Protein AF-A0A948ZKP5-F1 (afdb_monomer_lite)

Radius of gyration: 32.36 Å; chains: 1; bounding box: 86×74×80 Å

Secondary structure (DSSP, 8-state):
-------PPPP-PPPPPHHHHHHHHHHHHHHHHHHHHHHHHHHHHHHHHHHHHHHHHHHHHHHHHHHHHTTSB--S--TTT-PPP-SSSSEEEEEEE-TTSS-EEEEEE-SSS--SS--TTTSEEEEEEEEE-SSTT--SEEEEEEEEETTEEEEEEEEEEEEEEEEEE-TTSSEEEEEEEEE-SSTT---EEEEEEEEEPP-

pLDDT: mean 87.12, std 11.83, range [47.94, 98.06]

Sequence (203 aa):
MDRRLTIAASPRRPGFTLVEVMLVSGLMAFLAILLSSAWSGIGRSAVDVTARSQLLQELDLAVASLSRDLGGSLPIPSSLSGDYGGIDVGALVGCRPNDLSDQLELCYDAGPDPNGRPDWQSDTIVRYYLDPDPDENVSTKILVRSHDTAGTTTTFTVARCVASLSVSVTPDEEWIVVELTFTHPHPRAEHTRKCTLKSRIPQ

Structure (mmCIF, N/CA/C/O backbone):
data_AF-A0A948ZKP5-F1
#
_entry.id   AF-A0A948ZKP5-F1
#
loop_
_atom_site.group_PDB
_atom_site.id
_atom_site.type_symbol
_atom_site.label_atom_id
_atom_site.label_alt_id
_atom_site.label_comp_id
_atom_site.label_asym_id
_atom_site.label_entity_id
_atom_site.label_seq_id
_atom_site.pdbx_PDB_ins_code
_atom_site.Cartn_x
_atom_site.Cartn_y
_atom_site.Cartn_z
_atom_site.occupancy
_atom_site.B_iso_or_equiv
_atom_site.auth_seq_id
_atom_site.auth_comp_id
_atom_site.auth_asym_id
_atom_site.auth_atom_id
_atom_site.pdbx_PDB_model_num
ATOM 1 N N . MET A 1 1 ? -65.145 54.157 53.166 1.00 47.94 1 MET A N 1
ATOM 2 C CA . MET A 1 1 ? -65.063 53.435 51.877 1.00 47.94 1 MET A CA 1
ATOM 3 C C . MET A 1 1 ? -63.913 52.444 51.985 1.00 47.94 1 MET A C 1
ATOM 5 O O . MET A 1 1 ? -62.774 52.812 51.739 1.00 47.94 1 MET A O 1
ATOM 9 N N . ASP A 1 2 ? -64.211 51.228 52.448 1.00 51.59 2 ASP A N 1
ATOM 10 C CA . ASP A 1 2 ? -63.225 50.174 52.713 1.00 51.59 2 ASP A CA 1
ATOM 11 C C . ASP A 1 2 ? -62.920 49.370 51.447 1.00 51.59 2 ASP A C 1
ATOM 13 O O . ASP A 1 2 ? -63.794 48.710 50.882 1.00 51.59 2 ASP A O 1
ATOM 17 N N . ARG A 1 3 ? -61.659 49.405 51.009 1.00 57.16 3 ARG A N 1
ATOM 18 C CA . ARG A 1 3 ? -61.141 48.609 49.891 1.00 57.16 3 ARG A CA 1
ATOM 19 C C . ARG A 1 3 ? -60.495 47.346 50.467 1.00 57.16 3 ARG A C 1
ATOM 21 O O . ARG A 1 3 ? -59.340 47.364 50.881 1.00 57.16 3 ARG A O 1
ATOM 28 N N . ARG A 1 4 ? -61.248 46.244 50.519 1.00 55.09 4 ARG A N 1
ATOM 29 C CA . ARG A 1 4 ? -60.698 44.924 50.865 1.00 55.09 4 ARG A CA 1
ATOM 30 C C . ARG A 1 4 ? -59.836 44.416 49.706 1.00 55.09 4 ARG A C 1
ATOM 32 O O . ARG A 1 4 ? -60.356 44.102 48.641 1.00 55.09 4 ARG A O 1
ATOM 39 N N . LEU A 1 5 ? -58.524 44.346 49.924 1.00 63.00 5 LEU A N 1
ATOM 40 C CA . LEU A 1 5 ? -57.577 43.646 49.057 1.00 63.00 5 LEU A CA 1
ATOM 41 C C . LEU A 1 5 ? -57.748 42.136 49.257 1.00 63.00 5 LEU A C 1
ATOM 43 O O . LEU A 1 5 ? -57.297 41.570 50.251 1.00 63.00 5 LEU A O 1
ATOM 47 N N . THR A 1 6 ? -58.423 41.481 48.318 1.00 62.62 6 THR A N 1
ATOM 48 C CA . THR A 1 6 ? -58.485 40.021 48.221 1.00 62.62 6 THR A CA 1
ATOM 49 C C . THR A 1 6 ? -57.156 39.514 47.664 1.00 62.62 6 THR A C 1
ATOM 51 O O . THR A 1 6 ? -56.906 39.565 46.462 1.00 62.62 6 THR A O 1
ATOM 54 N N . ILE A 1 7 ? -56.275 39.047 48.549 1.00 65.12 7 ILE A N 1
ATOM 55 C CA . ILE A 1 7 ? -55.050 38.338 48.169 1.00 65.12 7 ILE A CA 1
ATOM 56 C C . ILE A 1 7 ? -55.474 36.968 47.626 1.00 65.12 7 ILE A C 1
ATOM 58 O O . ILE A 1 7 ? -55.969 36.125 48.373 1.00 65.12 7 ILE A O 1
ATOM 62 N N . ALA A 1 8 ? -55.322 36.756 46.318 1.00 64.69 8 ALA A N 1
ATOM 63 C CA . ALA A 1 8 ? -55.558 35.461 45.694 1.00 64.69 8 ALA A CA 1
ATOM 64 C C . ALA A 1 8 ? -54.525 34.449 46.216 1.00 64.69 8 ALA A C 1
ATOM 66 O O . ALA A 1 8 ? -53.318 34.632 46.049 1.00 64.69 8 ALA A O 1
ATOM 67 N N . ALA A 1 9 ? -54.996 33.390 46.875 1.00 65.56 9 ALA A N 1
ATOM 68 C CA . ALA A 1 9 ? -54.147 32.301 47.329 1.00 65.56 9 ALA A CA 1
ATOM 69 C C . ALA A 1 9 ? -53.552 31.577 46.111 1.00 65.56 9 ALA A C 1
ATOM 71 O O . ALA A 1 9 ? -54.281 31.014 45.295 1.00 65.56 9 ALA A O 1
ATOM 72 N N . SER A 1 10 ? -52.226 31.606 45.981 1.00 68.75 10 SER A N 1
ATOM 73 C CA . SER A 1 10 ? -51.522 30.876 44.927 1.00 68.75 10 SER A CA 1
ATOM 74 C C . SER A 1 10 ? -51.703 29.365 45.155 1.00 68.75 10 SER A C 1
ATOM 76 O O . SER A 1 10 ? -51.488 28.905 46.283 1.00 68.75 10 SER A O 1
ATOM 78 N N . PRO A 1 11 ? -52.125 28.578 44.148 1.00 69.06 11 PRO A N 1
ATOM 79 C CA . PRO A 1 11 ? -52.346 27.147 44.316 1.00 69.06 11 PRO A CA 1
ATOM 80 C C . PRO A 1 11 ? -51.044 26.468 44.754 1.00 69.06 11 PRO A C 1
ATOM 82 O O . PRO A 1 11 ? -50.010 26.581 44.091 1.00 69.06 11 PRO A O 1
ATOM 85 N N . ARG A 1 12 ? -51.090 25.767 45.894 1.00 65.00 12 ARG A N 1
ATOM 86 C CA . ARG A 1 12 ? -49.975 24.943 46.374 1.00 65.00 12 ARG A CA 1
ATOM 87 C C . ARG A 1 12 ? -49.691 23.881 45.317 1.00 65.00 12 ARG A C 1
ATOM 89 O O . ARG A 1 12 ? -50.516 22.999 45.092 1.00 65.00 12 ARG A O 1
ATOM 96 N N . ARG A 1 13 ? -48.539 23.988 44.654 1.00 71.50 13 ARG A N 1
ATOM 97 C CA . ARG A 1 13 ? -48.079 22.963 43.715 1.00 71.50 13 ARG A CA 1
ATOM 98 C C . ARG A 1 13 ? -47.925 21.645 44.487 1.00 71.50 13 ARG A C 1
ATOM 100 O O . ARG A 1 13 ? -47.338 21.678 45.571 1.00 71.50 13 ARG A O 1
ATOM 107 N N . PRO A 1 14 ? -48.451 20.519 43.980 1.00 71.25 14 PRO A N 1
ATOM 108 C CA . PRO A 1 14 ? -48.237 19.225 44.611 1.00 71.25 14 PRO A CA 1
ATOM 109 C C . PRO A 1 14 ? -46.729 18.953 44.637 1.00 71.25 14 PRO A C 1
ATOM 111 O O . PRO A 1 14 ? -46.067 18.970 43.601 1.00 71.25 14 PRO A O 1
ATOM 114 N N . GLY A 1 15 ? -46.175 18.807 45.839 1.00 75.75 15 GLY A N 1
ATOM 115 C CA . GLY A 1 15 ? -44.782 18.421 46.021 1.00 75.75 15 GLY A CA 1
ATOM 116 C C . GLY A 1 15 ? -44.611 16.946 45.682 1.00 75.75 15 GLY A C 1
ATOM 117 O O . GLY A 1 15 ? -45.474 16.137 46.017 1.00 75.75 15 GLY A O 1
ATOM 118 N N . PHE A 1 16 ? -43.501 16.606 45.030 1.00 75.69 16 PHE A N 1
ATOM 119 C CA . PHE A 1 16 ? -43.119 15.218 44.794 1.00 75.69 16 PHE A CA 1
ATOM 120 C C . PHE A 1 16 ? -43.029 14.464 46.121 1.00 75.69 16 PHE A C 1
ATOM 122 O O . PHE A 1 16 ? -42.460 14.962 47.099 1.00 75.69 16 PHE A O 1
ATOM 129 N N . THR A 1 17 ? -43.591 13.259 46.159 1.00 88.12 17 THR A N 1
ATOM 130 C CA . THR A 1 17 ? -43.477 12.410 47.349 1.00 88.12 17 THR A CA 1
ATOM 131 C C . THR A 1 17 ? -42.052 11.857 47.443 1.00 88.12 17 THR A C 1
ATOM 133 O O . THR A 1 17 ? -41.406 11.595 46.431 1.00 88.12 17 THR A O 1
ATOM 136 N N . LEU A 1 18 ? -41.531 11.666 48.659 1.00 87.62 18 LEU A N 1
ATOM 137 C CA . LEU A 1 18 ? -40.168 11.151 48.876 1.00 87.62 18 LEU A CA 1
ATOM 138 C C . LEU A 1 18 ? -39.951 9.792 48.180 1.00 87.62 18 LEU A C 1
ATOM 140 O O . LEU A 1 18 ? -38.885 9.530 47.628 1.00 87.62 18 LEU A O 1
ATOM 144 N N . VAL A 1 19 ? -41.003 8.970 48.132 1.00 91.69 19 VAL A N 1
ATOM 145 C CA . VAL A 1 19 ? -41.032 7.681 47.424 1.00 91.69 19 VAL A CA 1
ATOM 146 C C . VAL A 1 19 ? -40.823 7.854 45.919 1.00 91.69 19 VAL A C 1
ATOM 148 O O . VAL A 1 19 ? -40.086 7.087 45.309 1.00 91.69 19 VAL A O 1
ATOM 151 N N . GLU A 1 20 ? -41.427 8.876 45.318 1.00 91.62 20 GLU A N 1
ATOM 152 C CA . GLU A 1 20 ? -41.297 9.158 43.889 1.00 91.62 20 GLU A CA 1
ATOM 153 C C . GLU A 1 20 ? -39.866 9.575 43.531 1.00 91.62 20 GLU A C 1
ATOM 155 O O . GLU A 1 20 ? -39.293 9.064 42.572 1.00 91.62 20 GLU A O 1
ATOM 160 N N . VAL A 1 21 ? -39.233 10.407 44.363 1.00 94.12 21 VAL A N 1
ATOM 161 C CA . VAL A 1 21 ? -37.818 10.784 44.194 1.00 94.12 21 VAL A CA 1
ATOM 162 C C . VAL A 1 21 ? -36.895 9.565 44.337 1.00 94.12 21 VAL A C 1
ATOM 164 O O . VAL A 1 21 ? -35.944 9.404 43.566 1.00 94.12 21 VAL A O 1
ATOM 167 N N . MET A 1 22 ? -37.184 8.669 45.283 1.00 94.12 22 MET A N 1
ATOM 168 C CA . MET A 1 22 ? -36.428 7.426 45.467 1.00 94.12 22 MET A CA 1
ATOM 169 C C . MET A 1 22 ? -36.582 6.467 44.274 1.00 94.12 22 MET A C 1
ATOM 171 O O . MET A 1 22 ? -35.598 5.886 43.818 1.00 94.12 22 MET A O 1
ATOM 175 N N . LEU A 1 23 ? -37.788 6.341 43.715 1.00 95.88 23 LEU A N 1
ATOM 176 C CA . LEU A 1 23 ? -38.024 5.533 42.516 1.00 95.88 23 LEU A CA 1
ATOM 177 C C . LEU A 1 23 ? -37.324 6.112 41.287 1.00 95.88 23 LEU A C 1
ATOM 179 O O . LEU A 1 23 ? -36.660 5.373 40.564 1.00 95.88 23 LEU A O 1
ATOM 183 N N . VAL A 1 24 ? -37.428 7.425 41.065 1.00 95.81 24 VAL A N 1
ATOM 184 C CA . VAL A 1 24 ? -36.784 8.090 39.923 1.00 95.81 24 VAL A CA 1
ATOM 185 C C . VAL A 1 24 ? -35.265 7.955 40.004 1.00 95.81 24 VAL A C 1
ATOM 187 O O . VAL A 1 24 ? -34.632 7.610 39.009 1.00 95.81 24 VAL A O 1
ATOM 190 N N . SER A 1 25 ? -34.671 8.170 41.181 1.00 94.19 25 SER A N 1
ATOM 191 C CA . SER A 1 25 ? -33.223 8.007 41.366 1.00 94.19 25 SER A CA 1
ATOM 192 C C . SER A 1 25 ? -32.763 6.562 41.149 1.00 94.19 25 SER A C 1
ATOM 194 O O . SER A 1 25 ? -31.776 6.345 40.446 1.00 94.19 25 SER A O 1
ATOM 196 N N . GLY A 1 26 ? -33.500 5.573 41.667 1.00 96.81 26 GLY A N 1
ATOM 197 C CA . GLY A 1 26 ? -33.207 4.157 41.429 1.00 96.81 26 GLY A CA 1
ATOM 198 C C . GLY A 1 26 ? -33.304 3.774 39.950 1.00 96.81 26 GLY A C 1
ATOM 199 O O . GLY A 1 26 ? -32.414 3.109 39.418 1.00 96.81 26 GLY A O 1
ATOM 200 N N . LEU A 1 27 ? -34.344 4.248 39.260 1.00 96.94 27 LEU A N 1
ATOM 201 C CA . LEU A 1 27 ? -34.556 3.977 37.839 1.00 96.94 27 LEU A CA 1
ATOM 202 C C . LEU A 1 27 ? -33.492 4.655 36.961 1.00 96.94 27 LEU A C 1
ATOM 204 O O . LEU A 1 27 ? -32.995 4.037 36.022 1.00 96.94 27 LEU A O 1
ATOM 208 N N . MET A 1 28 ? -33.075 5.876 37.306 1.00 97.62 28 MET A N 1
ATOM 209 C CA . MET A 1 28 ? -31.966 6.569 36.639 1.00 97.62 28 MET A CA 1
ATOM 210 C C . MET A 1 28 ? -30.625 5.859 36.844 1.00 97.62 28 MET A C 1
ATOM 212 O O . MET A 1 28 ? -29.864 5.713 35.888 1.00 97.62 28 MET A O 1
ATOM 216 N N . ALA A 1 29 ? -30.338 5.378 38.057 1.00 97.31 29 ALA A N 1
ATOM 217 C CA . ALA A 1 29 ? -29.122 4.611 38.325 1.00 97.31 29 ALA A CA 1
ATOM 218 C C . ALA A 1 29 ? -29.093 3.307 37.511 1.00 97.31 29 ALA A C 1
ATOM 220 O O . ALA A 1 29 ? -28.080 2.980 36.893 1.00 97.31 29 ALA A O 1
ATOM 221 N N . PHE A 1 30 ? -30.220 2.594 37.447 1.00 96.94 30 PHE A N 1
ATOM 222 C CA . PHE A 1 30 ? -30.342 1.385 36.636 1.00 96.94 30 PHE A CA 1
ATOM 223 C C . PHE A 1 30 ? -30.166 1.672 35.136 1.00 96.94 30 PHE A C 1
ATOM 225 O O . PHE A 1 30 ? -29.410 0.973 34.460 1.00 96.94 30 PHE A O 1
ATOM 232 N N . LEU A 1 31 ? -30.785 2.740 34.624 1.00 96.88 31 LEU A N 1
ATOM 233 C CA . LEU A 1 31 ? -30.625 3.179 33.235 1.00 96.88 31 LEU A CA 1
ATOM 234 C C . LEU A 1 31 ? -29.164 3.524 32.906 1.00 96.88 31 LEU A C 1
ATOM 236 O O . LEU A 1 31 ? -28.663 3.126 31.856 1.00 96.88 31 LEU A O 1
ATOM 240 N N . ALA A 1 32 ? -28.459 4.207 33.811 1.00 96.25 32 ALA A N 1
ATOM 241 C CA . ALA A 1 32 ? -27.043 4.525 33.637 1.00 96.25 32 ALA A CA 1
ATOM 242 C C . ALA A 1 32 ? -26.171 3.259 33.545 1.00 96.25 32 ALA A C 1
ATOM 244 O O . ALA A 1 32 ? -25.273 3.190 32.703 1.00 96.25 32 ALA A O 1
ATOM 245 N N . ILE A 1 33 ? -26.462 2.233 34.355 1.00 95.94 33 ILE A N 1
ATOM 246 C CA . ILE A 1 33 ? -25.764 0.938 34.296 1.00 95.94 33 ILE A CA 1
ATOM 247 C C . ILE A 1 33 ? -26.024 0.239 32.956 1.00 95.94 33 ILE A C 1
ATOM 249 O O . ILE A 1 33 ? -25.079 -0.252 32.336 1.00 95.94 33 ILE A O 1
ATOM 253 N N . LEU A 1 34 ? -27.275 0.224 32.482 1.00 94.75 34 LEU A N 1
ATOM 254 C CA . LEU A 1 34 ? -27.630 -0.377 31.192 1.00 94.75 34 LEU A CA 1
ATOM 255 C C . LEU A 1 34 ? -26.982 0.347 30.008 1.00 94.75 34 LEU A C 1
ATOM 257 O O . LEU A 1 34 ? -26.500 -0.297 29.081 1.00 94.75 34 LEU A O 1
ATOM 261 N N . LEU A 1 35 ? -26.934 1.679 30.038 1.00 94.44 35 LEU A N 1
ATOM 262 C CA . LEU A 1 35 ? -26.258 2.464 29.006 1.00 94.44 35 LEU A CA 1
ATOM 263 C C . LEU A 1 35 ? -24.751 2.200 29.002 1.00 94.44 35 LEU A C 1
ATOM 265 O O . LEU A 1 35 ? -24.172 2.013 27.936 1.00 94.44 35 LEU A O 1
ATOM 269 N N . SER A 1 36 ? -24.124 2.129 30.178 1.00 93.38 36 SER A N 1
ATOM 270 C CA . SER A 1 36 ? -22.696 1.820 30.303 1.00 93.38 36 SER A CA 1
ATOM 271 C C . SER A 1 36 ? -22.364 0.418 29.772 1.00 93.38 36 SER A C 1
ATOM 273 O O . SER A 1 36 ? -21.412 0.244 29.005 1.00 93.38 36 SER A O 1
ATOM 275 N N . SER A 1 37 ? -23.188 -0.585 30.099 1.00 90.06 37 SER A N 1
ATOM 276 C CA . SER A 1 37 ? -22.988 -1.951 29.606 1.00 90.06 37 SER A CA 1
ATOM 277 C C . SER A 1 37 ? -23.229 -2.058 28.097 1.00 90.06 37 SER A C 1
ATOM 279 O O . SER A 1 37 ? -22.393 -2.628 27.392 1.00 90.06 37 SER A O 1
ATOM 281 N N . ALA A 1 38 ? -24.289 -1.435 27.575 1.00 90.81 38 ALA A N 1
ATOM 282 C CA . ALA A 1 38 ? -24.565 -1.381 26.141 1.00 90.81 38 ALA A CA 1
ATOM 283 C C . ALA A 1 38 ? -23.437 -0.677 25.370 1.00 90.81 38 ALA A C 1
ATOM 285 O O . ALA A 1 38 ? -22.978 -1.183 24.342 1.00 90.81 38 ALA A O 1
ATOM 286 N N . TRP A 1 39 ? -22.926 0.440 25.898 1.00 91.38 39 TRP A N 1
ATOM 287 C CA . TRP A 1 39 ? -21.814 1.177 25.298 1.00 91.38 39 TRP A CA 1
ATOM 288 C C . TRP A 1 39 ? -20.537 0.341 25.236 1.00 91.38 39 TRP A C 1
ATOM 290 O O . TRP A 1 39 ? -19.833 0.361 24.229 1.00 91.38 39 TRP A O 1
ATOM 300 N N . SER A 1 40 ? -20.257 -0.450 26.274 1.00 86.12 40 SER A N 1
ATOM 301 C CA . SER A 1 40 ? -19.085 -1.330 26.285 1.00 86.12 40 SER A CA 1
ATOM 302 C C . SER A 1 40 ? -19.125 -2.397 25.181 1.00 86.12 40 SER A C 1
ATOM 304 O O . SER A 1 40 ? -18.082 -2.729 24.614 1.00 86.12 40 SER A O 1
ATOM 306 N N . GLY A 1 41 ? -20.319 -2.896 24.838 1.00 83.19 41 GLY A N 1
ATOM 307 C CA . GLY A 1 41 ? -20.514 -3.851 23.747 1.00 83.19 41 GLY A CA 1
ATOM 308 C C . GLY A 1 41 ? -20.394 -3.189 22.375 1.00 83.19 41 GLY A C 1
ATOM 309 O O . GLY A 1 41 ? -19.592 -3.616 21.542 1.00 83.19 41 GLY A O 1
ATOM 310 N N . ILE A 1 42 ? -21.147 -2.108 22.159 1.00 88.56 42 ILE A N 1
ATOM 311 C CA . ILE A 1 42 ? -21.193 -1.403 20.870 1.00 88.56 42 ILE A CA 1
ATOM 312 C C . ILE A 1 42 ? -19.840 -0.759 20.554 1.00 88.56 42 ILE A C 1
ATOM 314 O O . ILE A 1 42 ? -19.327 -0.922 19.447 1.00 88.56 42 ILE A O 1
ATOM 318 N N . GLY A 1 43 ? -19.217 -0.095 21.530 1.00 84.62 43 GLY A N 1
ATOM 319 C CA . GLY A 1 43 ? -17.956 0.620 21.344 1.00 84.62 43 GLY A CA 1
ATOM 320 C C . GLY A 1 43 ? -16.823 -0.290 20.874 1.00 84.62 43 GL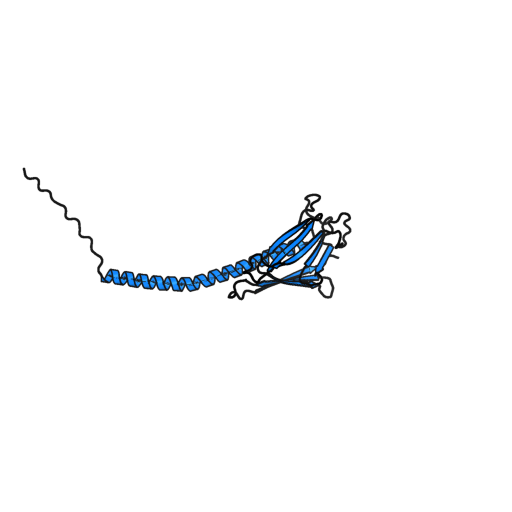Y A C 1
ATOM 321 O O . GLY A 1 43 ? -16.076 0.077 19.972 1.00 84.62 43 GLY A O 1
ATOM 322 N N . ARG A 1 44 ? -16.737 -1.518 21.403 1.00 84.19 44 ARG A N 1
ATOM 323 C CA . ARG A 1 44 ? -15.739 -2.501 20.946 1.00 84.19 44 ARG A CA 1
ATOM 324 C C . ARG A 1 44 ? -15.951 -2.896 19.488 1.00 84.19 44 ARG A C 1
ATOM 326 O O . ARG A 1 44 ? -14.987 -2.930 18.731 1.00 84.19 44 ARG A O 1
ATOM 333 N N . SER A 1 45 ? -17.198 -3.157 19.095 1.00 85.94 45 SER A N 1
ATOM 334 C CA . SER A 1 45 ? -17.517 -3.523 17.711 1.00 85.94 45 SER A CA 1
ATOM 335 C C . SER A 1 45 ? -17.237 -2.384 16.727 1.00 85.94 45 SER A C 1
ATOM 337 O O . SER A 1 45 ? -16.680 -2.622 15.661 1.00 85.94 45 SER A O 1
ATOM 339 N N . ALA A 1 46 ? -17.542 -1.139 17.105 1.00 87.25 46 ALA A N 1
ATOM 340 C CA . ALA A 1 46 ? -17.297 0.027 16.263 1.00 87.25 46 ALA A CA 1
ATOM 341 C C . ALA A 1 46 ? -15.794 0.263 16.036 1.00 87.25 46 ALA A C 1
ATOM 343 O O . ALA A 1 46 ? -15.370 0.525 14.909 1.00 87.25 46 ALA A O 1
ATOM 344 N N . VAL A 1 47 ? -14.981 0.118 17.088 1.00 87.12 47 VAL A N 1
ATOM 345 C CA . VAL A 1 47 ? -13.518 0.237 16.989 1.00 87.12 47 VAL A CA 1
ATOM 346 C C . VAL A 1 47 ? -12.931 -0.880 16.118 1.00 87.12 47 VAL A C 1
ATOM 348 O O . VAL A 1 47 ? -12.106 -0.593 15.257 1.00 87.12 47 VAL A O 1
ATOM 351 N N . ASP A 1 48 ? -13.392 -2.125 16.275 1.00 87.12 48 ASP A N 1
ATOM 352 C CA . ASP A 1 48 ? -12.942 -3.260 15.451 1.00 87.12 48 ASP A CA 1
ATOM 353 C C . ASP A 1 48 ? -13.284 -3.071 13.963 1.00 87.12 48 ASP A C 1
ATOM 355 O O . ASP A 1 48 ? -12.441 -3.274 13.089 1.00 87.12 48 ASP A O 1
ATOM 359 N N . VAL A 1 49 ? -14.503 -2.617 13.654 1.00 89.75 49 VAL A N 1
ATOM 360 C CA . VAL A 1 49 ? -14.908 -2.326 12.270 1.00 89.75 49 VAL A CA 1
ATOM 361 C C . VAL A 1 49 ? -14.053 -1.211 11.671 1.00 89.75 49 VAL A C 1
ATOM 363 O O . VAL A 1 49 ? -13.610 -1.343 10.532 1.00 89.75 49 VAL A O 1
ATOM 366 N N . THR A 1 50 ? -13.768 -0.159 12.442 1.00 90.38 50 THR A N 1
ATOM 367 C CA . THR A 1 50 ? -12.934 0.964 11.985 1.00 90.38 50 THR A CA 1
ATOM 368 C C . THR A 1 50 ? -11.502 0.512 11.686 1.00 90.38 50 THR A C 1
ATOM 370 O O . THR A 1 50 ? -10.961 0.837 10.629 1.00 90.38 50 THR A O 1
ATOM 373 N N . ALA A 1 51 ? -10.912 -0.300 12.568 1.00 88.56 51 ALA A N 1
ATOM 374 C CA . ALA A 1 51 ? -9.579 -0.871 12.377 1.00 88.56 51 ALA A CA 1
ATOM 375 C C . ALA A 1 51 ? -9.500 -1.719 11.095 1.00 88.56 51 ALA A C 1
ATOM 377 O O . ALA A 1 51 ? -8.573 -1.586 10.293 1.00 88.56 51 ALA A O 1
ATOM 378 N N . ARG A 1 52 ? -10.514 -2.559 10.849 1.00 90.12 52 ARG A N 1
ATOM 379 C CA . ARG A 1 52 ? -10.589 -3.377 9.628 1.00 90.12 52 ARG A CA 1
ATOM 380 C C . ARG A 1 52 ? -10.794 -2.537 8.373 1.00 90.12 52 ARG A C 1
ATOM 382 O O . ARG A 1 52 ? -10.196 -2.857 7.350 1.00 90.12 52 ARG A O 1
ATOM 389 N N . SER A 1 53 ? -11.625 -1.494 8.429 1.00 92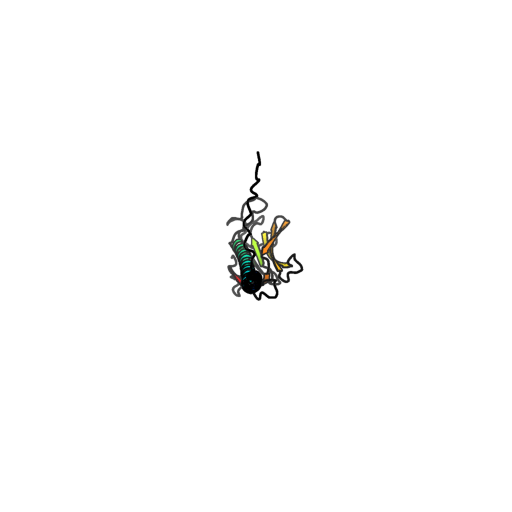.69 53 SER A N 1
ATOM 390 C CA . SER A 1 53 ? -11.846 -0.626 7.270 1.00 92.69 53 SER A CA 1
ATOM 391 C C . SER A 1 53 ? -10.594 0.162 6.907 1.00 92.69 53 SER A C 1
ATOM 393 O O . SER A 1 53 ? -10.304 0.287 5.725 1.00 92.69 53 SER A O 1
ATOM 395 N N . GLN A 1 54 ? -9.826 0.624 7.898 1.00 93.00 54 GLN A N 1
ATOM 396 C CA . GLN A 1 54 ? -8.549 1.296 7.652 1.00 93.00 54 GLN A CA 1
ATOM 397 C C . GLN A 1 54 ? -7.562 0.358 6.954 1.00 93.00 54 GLN A C 1
ATOM 399 O O . GLN A 1 54 ? -7.029 0.715 5.912 1.00 93.00 54 GLN A O 1
ATOM 404 N N . LEU A 1 55 ? -7.390 -0.877 7.443 1.00 93.88 55 LEU A N 1
ATOM 405 C CA . LEU A 1 55 ? -6.517 -1.850 6.772 1.00 93.88 55 LEU A CA 1
ATOM 406 C C . LEU A 1 55 ? -6.932 -2.140 5.326 1.00 93.88 55 LEU A C 1
ATOM 408 O O . LEU A 1 55 ? -6.071 -2.300 4.467 1.00 93.88 55 LEU A O 1
ATOM 412 N N . LEU A 1 56 ? -8.238 -2.239 5.060 1.00 95.00 56 LEU A N 1
ATOM 413 C CA . LEU A 1 56 ? -8.734 -2.452 3.700 1.00 95.00 56 LEU A CA 1
ATOM 414 C C . LEU A 1 56 ? -8.464 -1.240 2.805 1.00 95.00 56 LEU A C 1
ATOM 416 O O . LEU A 1 56 ? -8.039 -1.428 1.674 1.00 95.00 56 LEU A O 1
ATOM 420 N N . GLN A 1 57 ? -8.638 -0.021 3.317 1.00 96.44 57 GLN A N 1
ATOM 421 C CA . GLN A 1 57 ? -8.326 1.200 2.571 1.00 96.44 57 GLN A CA 1
ATOM 422 C C . GLN A 1 57 ? -6.838 1.288 2.217 1.00 96.44 57 GLN A C 1
ATOM 424 O O . GLN A 1 57 ? -6.505 1.573 1.072 1.00 96.44 57 GLN A O 1
ATOM 429 N N . GLU A 1 58 ? -5.947 0.999 3.167 1.00 96.44 58 GLU A N 1
ATOM 430 C CA . GLU A 1 58 ? -4.497 0.988 2.925 1.00 96.44 58 GLU A CA 1
ATOM 431 C C . GLU A 1 58 ? -4.098 -0.087 1.901 1.00 96.44 58 GLU A C 1
ATOM 433 O O . GLU A 1 58 ? -3.287 0.158 1.005 1.00 96.44 58 GLU A O 1
ATOM 438 N N . LEU A 1 59 ? -4.716 -1.269 1.982 1.00 96.38 59 LEU A N 1
ATOM 439 C CA . LEU A 1 59 ? -4.523 -2.339 1.005 1.00 96.38 59 LEU A CA 1
ATOM 440 C C . LEU A 1 59 ? -5.009 -1.921 -0.388 1.00 96.38 59 LEU A C 1
ATOM 442 O O . LEU A 1 59 ? -4.286 -2.126 -1.362 1.00 96.38 59 LEU A O 1
ATOM 446 N N . ASP A 1 60 ? -6.189 -1.310 -0.490 1.00 97.06 60 ASP A N 1
ATOM 447 C CA . ASP A 1 60 ? -6.751 -0.841 -1.759 1.00 97.06 60 ASP A CA 1
ATOM 448 C C . ASP A 1 60 ? -5.877 0.252 -2.390 1.00 97.06 60 ASP A C 1
ATOM 450 O O . ASP A 1 60 ? -5.637 0.220 -3.597 1.00 97.06 60 ASP A O 1
ATOM 454 N N . LEU A 1 61 ? -5.336 1.179 -1.590 1.00 96.75 61 LEU A N 1
ATOM 455 C CA . LEU A 1 61 ? -4.392 2.200 -2.060 1.00 96.75 61 LEU A CA 1
ATOM 456 C C . LEU A 1 61 ? -3.092 1.578 -2.586 1.00 96.75 61 LEU A C 1
ATOM 458 O O . LEU A 1 61 ? -2.625 1.954 -3.666 1.00 96.75 61 LEU A O 1
ATOM 462 N N . ALA A 1 62 ? -2.538 0.591 -1.877 1.00 97.50 62 ALA A N 1
ATOM 463 C CA . ALA A 1 62 ? -1.348 -0.131 -2.323 1.00 97.50 62 ALA A CA 1
ATOM 464 C C . ALA A 1 62 ? -1.587 -0.899 -3.625 1.00 97.50 62 ALA A C 1
ATOM 466 O O . ALA A 1 62 ? -0.789 -0.792 -4.559 1.00 97.50 62 ALA A O 1
ATOM 467 N N . VAL A 1 63 ? -2.702 -1.628 -3.715 1.00 96.69 63 VAL A N 1
ATOM 468 C CA . VAL A 1 63 ? -3.087 -2.370 -4.921 1.00 96.69 63 VAL A CA 1
ATOM 469 C C . VAL A 1 63 ? -3.327 -1.420 -6.086 1.00 96.69 63 VAL A C 1
ATOM 471 O O . VAL A 1 63 ? -2.836 -1.685 -7.182 1.00 96.69 63 VAL A O 1
ATOM 474 N N . ALA A 1 64 ? -4.033 -0.309 -5.875 1.00 95.81 64 ALA A N 1
ATOM 475 C CA . ALA A 1 64 ? -4.296 0.675 -6.920 1.00 95.81 64 ALA A CA 1
ATOM 476 C C . ALA A 1 64 ? -3.001 1.320 -7.429 1.00 95.81 64 ALA A C 1
ATOM 478 O O . ALA A 1 64 ? -2.820 1.452 -8.639 1.00 95.81 64 ALA A O 1
ATOM 479 N N . SER A 1 65 ? -2.083 1.678 -6.526 1.00 95.50 65 SER A N 1
ATOM 480 C CA . SER A 1 65 ? -0.780 2.235 -6.897 1.00 95.50 65 SER A CA 1
ATOM 481 C C . SER A 1 65 ? 0.061 1.233 -7.687 1.00 95.50 65 SER A C 1
ATOM 483 O O . SER A 1 65 ? 0.523 1.570 -8.774 1.00 95.50 65 SER A O 1
ATOM 485 N N . LEU A 1 66 ? 0.204 -0.001 -7.193 1.00 95.69 66 LEU A N 1
ATOM 486 C CA . LEU A 1 66 ? 0.969 -1.043 -7.882 1.00 95.69 66 LEU A CA 1
ATOM 487 C C . LEU A 1 66 ? 0.349 -1.407 -9.231 1.00 95.69 66 LEU A C 1
ATOM 489 O O . LEU A 1 66 ? 1.066 -1.531 -10.213 1.00 95.69 66 LEU A O 1
ATOM 493 N N . SER A 1 67 ? -0.977 -1.534 -9.306 1.00 94.50 67 SER A N 1
ATOM 494 C CA . SER A 1 67 ? -1.674 -1.845 -10.562 1.00 94.50 67 SER A CA 1
ATOM 495 C C . SER A 1 67 ? -1.509 -0.733 -11.594 1.00 94.50 67 SER A C 1
ATOM 497 O O . SER A 1 67 ? -1.390 -1.012 -12.783 1.00 94.50 67 SER A O 1
ATOM 499 N N . ARG A 1 68 ? -1.491 0.529 -11.148 1.00 93.06 68 ARG A N 1
ATOM 500 C CA . ARG A 1 68 ? -1.254 1.691 -12.010 1.00 93.06 68 ARG A CA 1
ATOM 501 C C . ARG A 1 68 ? 0.154 1.668 -12.601 1.00 93.06 68 ARG A C 1
ATOM 503 O O . ARG A 1 68 ? 0.299 1.896 -13.795 1.00 93.06 68 ARG A O 1
ATOM 510 N N . ASP A 1 69 ? 1.165 1.379 -11.790 1.00 93.75 69 ASP A N 1
ATOM 511 C CA . ASP A 1 69 ? 2.555 1.328 -12.247 1.00 93.75 69 ASP A CA 1
ATOM 512 C C . ASP A 1 69 ? 2.841 0.081 -13.106 1.00 93.75 69 ASP A C 1
ATOM 514 O O . ASP A 1 69 ? 3.485 0.172 -14.151 1.00 93.75 69 ASP A O 1
ATOM 518 N N . LEU A 1 70 ? 2.290 -1.075 -12.736 1.00 93.31 70 LEU A N 1
ATOM 519 C CA . LEU A 1 70 ? 2.389 -2.319 -13.510 1.00 93.31 70 LEU A CA 1
ATOM 520 C C . LEU A 1 70 ? 1.525 -2.307 -14.785 1.00 93.31 70 LEU A C 1
ATOM 522 O O . LEU A 1 70 ? 1.606 -3.231 -15.588 1.00 93.31 70 LEU A O 1
ATOM 526 N N . GLY A 1 71 ? 0.717 -1.262 -14.996 1.00 89.88 71 GLY A N 1
ATOM 527 C CA . GLY A 1 71 ? -0.185 -1.109 -16.141 1.00 89.88 71 GLY A CA 1
ATOM 528 C C . GLY A 1 71 ? 0.499 -0.910 -17.499 1.00 89.88 71 GLY A C 1
ATOM 529 O O . GLY A 1 71 ? -0.196 -0.809 -18.506 1.00 89.88 71 GLY A O 1
ATOM 530 N N . GLY A 1 72 ? 1.834 -0.867 -17.545 1.00 86.75 72 GLY A N 1
ATOM 531 C CA . GLY A 1 72 ? 2.619 -0.907 -18.783 1.00 86.75 72 GLY A CA 1
ATOM 532 C C . GLY A 1 72 ? 3.157 0.439 -19.273 1.00 86.75 72 GLY A C 1
ATOM 533 O O . GLY A 1 72 ? 4.002 0.453 -20.159 1.00 86.75 72 GLY A O 1
ATOM 534 N N . SER A 1 73 ? 2.733 1.560 -18.692 1.00 88.38 73 SER A N 1
ATOM 535 C CA . SER A 1 73 ? 3.205 2.902 -19.062 1.00 88.38 73 SER A CA 1
ATOM 536 C C . SER A 1 73 ? 3.453 3.756 -17.825 1.00 88.38 73 SER A C 1
ATOM 538 O O . SER A 1 73 ? 2.675 3.696 -16.870 1.00 88.38 73 SER A O 1
ATOM 540 N N . LEU A 1 74 ? 4.500 4.579 -17.858 1.00 85.75 74 LEU A N 1
ATOM 541 C CA . LEU A 1 74 ? 4.888 5.465 -16.771 1.00 85.75 74 LEU A CA 1
ATOM 542 C C . LEU A 1 74 ? 3.741 6.439 -16.484 1.00 85.75 74 LEU A C 1
ATOM 544 O O . LEU A 1 74 ? 3.403 7.278 -17.323 1.00 85.75 74 LEU A O 1
ATOM 548 N N . PRO A 1 75 ? 3.140 6.391 -15.289 1.00 77.06 75 PRO A N 1
ATOM 549 C CA . PRO A 1 75 ? 1.929 7.149 -15.048 1.00 77.06 75 PRO A CA 1
ATOM 550 C C . PRO A 1 75 ? 2.217 8.551 -14.497 1.00 77.06 75 PRO A C 1
ATOM 552 O O . PRO A 1 75 ? 1.318 9.196 -13.954 1.00 77.06 75 PRO A O 1
ATOM 555 N N . ILE A 1 76 ? 3.467 9.008 -14.580 1.00 69.06 76 ILE A N 1
ATOM 556 C CA . ILE A 1 76 ? 3.929 10.320 -14.128 1.00 69.06 76 ILE A CA 1
ATOM 557 C C . ILE A 1 76 ? 4.461 11.063 -15.347 1.00 69.06 76 ILE A C 1
ATOM 559 O O . ILE A 1 76 ? 5.143 10.446 -16.167 1.00 69.06 76 ILE A O 1
ATOM 563 N N . PRO A 1 77 ? 4.156 12.362 -15.487 1.00 62.12 77 PRO A N 1
ATOM 564 C CA . PRO A 1 77 ? 4.711 13.142 -16.570 1.00 62.12 77 PRO A CA 1
ATOM 565 C C . PRO A 1 77 ? 6.234 13.185 -16.469 1.00 62.12 77 PRO A C 1
ATOM 567 O O . PRO A 1 77 ? 6.785 13.513 -15.414 1.00 62.12 77 PRO A O 1
ATOM 570 N N . SER A 1 78 ? 6.916 12.871 -17.569 1.00 58.75 78 SER A N 1
ATOM 571 C CA . SER A 1 78 ? 8.361 13.078 -17.632 1.00 58.75 78 SER A CA 1
ATOM 572 C C . SER A 1 78 ? 8.636 14.579 -17.454 1.00 58.75 78 SER A C 1
ATOM 574 O O . SER A 1 78 ? 7.955 15.429 -18.039 1.00 58.75 78 SER A O 1
ATOM 576 N N . SER A 1 79 ? 9.607 14.939 -16.609 1.00 53.50 79 SER A N 1
ATOM 577 C CA . SER A 1 79 ? 9.881 16.341 -16.241 1.00 53.50 79 SER A CA 1
ATOM 578 C C . SER A 1 79 ? 10.275 17.235 -17.421 1.00 53.50 79 SER A C 1
ATOM 580 O O . SER A 1 79 ? 10.415 18.443 -17.249 1.00 53.50 79 SER A O 1
ATOM 582 N N . LEU A 1 80 ? 10.508 16.650 -18.597 1.00 53.22 80 LEU A N 1
ATOM 583 C CA . LEU A 1 80 ? 10.973 17.339 -19.794 1.00 53.22 80 LEU A CA 1
ATOM 584 C C . LEU A 1 80 ? 9.833 17.891 -20.656 1.00 53.22 80 LEU A C 1
ATOM 586 O O . LEU A 1 80 ? 10.037 18.912 -21.308 1.00 53.22 80 LEU A O 1
ATOM 590 N N . SER A 1 81 ? 8.643 17.283 -20.641 1.00 55.47 81 SER A N 1
ATOM 591 C CA . SER A 1 81 ? 7.518 17.746 -21.471 1.00 55.47 81 SER A CA 1
ATOM 592 C C . SER A 1 81 ? 6.201 17.933 -20.721 1.00 55.47 81 SER A C 1
ATOM 594 O O . SER A 1 81 ? 5.292 18.562 -21.254 1.00 55.47 81 SER A O 1
ATOM 596 N N . GLY A 1 82 ? 6.077 17.445 -19.480 1.00 56.88 82 GLY A N 1
ATOM 597 C CA . GLY A 1 82 ? 4.786 17.452 -18.786 1.00 56.88 82 GLY A CA 1
ATOM 598 C C . GLY A 1 82 ? 3.781 16.447 -19.367 1.00 56.88 82 GLY A C 1
ATOM 599 O O . GLY A 1 82 ? 2.648 16.383 -18.888 1.00 56.88 82 GLY A O 1
ATOM 600 N N . ASP A 1 83 ? 4.196 15.648 -20.355 1.00 57.66 83 ASP A N 1
ATOM 601 C CA . ASP A 1 83 ? 3.374 14.613 -20.969 1.00 57.66 83 ASP A CA 1
ATOM 602 C C . ASP A 1 83 ? 3.461 13.322 -20.161 1.00 57.66 83 ASP A C 1
ATOM 604 O O . ASP A 1 83 ? 4.545 12.873 -19.774 1.00 57.66 83 ASP A O 1
ATOM 608 N N . TYR A 1 84 ? 2.299 12.718 -19.924 1.00 64.94 84 TYR A N 1
ATOM 609 C CA . TYR A 1 84 ? 2.193 11.360 -19.400 1.00 64.94 84 TYR A CA 1
ATOM 610 C C . TYR A 1 84 ? 2.820 10.371 -20.389 1.00 64.94 84 TYR A C 1
ATOM 612 O O . TYR A 1 84 ? 2.684 10.549 -21.601 1.00 64.94 84 TYR A O 1
ATOM 620 N N . GLY A 1 85 ? 3.480 9.329 -19.870 1.00 59.66 85 GLY A N 1
ATOM 621 C CA . GLY A 1 85 ? 4.054 8.271 -20.698 1.00 59.66 85 GLY A CA 1
ATOM 622 C C . GLY A 1 85 ? 3.000 7.658 -21.623 1.00 59.66 85 GLY A C 1
ATOM 623 O O . GLY A 1 85 ? 1.876 7.371 -21.202 1.00 59.66 85 GLY A O 1
ATOM 624 N N . GLY A 1 86 ? 3.358 7.506 -22.895 1.00 63.31 86 GLY A N 1
ATOM 625 C CA . GLY A 1 86 ? 2.561 6.824 -23.909 1.00 63.31 86 GLY A CA 1
ATOM 626 C C . GLY A 1 86 ? 3.085 5.412 -24.161 1.00 63.31 86 GLY A C 1
ATOM 627 O O . GLY A 1 86 ? 4.012 4.951 -23.506 1.00 63.31 86 GLY A O 1
ATOM 628 N N . ILE A 1 87 ? 2.514 4.728 -25.152 1.00 67.38 87 ILE A N 1
ATOM 629 C CA . ILE A 1 87 ? 3.000 3.405 -25.584 1.00 67.38 87 ILE A CA 1
ATOM 630 C C . ILE A 1 87 ? 4.433 3.503 -26.140 1.00 67.38 87 ILE A C 1
ATOM 632 O O . ILE A 1 87 ? 5.205 2.561 -26.007 1.00 67.38 87 ILE A O 1
ATOM 636 N N . ASP A 1 88 ? 4.794 4.658 -26.708 1.00 70.50 88 ASP A N 1
ATOM 637 C CA . ASP A 1 88 ? 6.075 4.866 -27.392 1.00 70.50 88 ASP A CA 1
ATOM 638 C C . ASP A 1 88 ? 7.160 5.502 -26.501 1.00 70.50 88 ASP A C 1
ATOM 640 O O . ASP A 1 88 ? 8.332 5.484 -26.862 1.00 70.50 88 ASP A O 1
ATOM 644 N N . VAL A 1 89 ? 6.788 6.095 -25.358 1.00 76.50 89 VAL A N 1
ATOM 645 C CA . VAL A 1 89 ? 7.716 6.775 -24.435 1.00 76.50 89 VAL A CA 1
ATOM 646 C C . VAL A 1 89 ? 7.283 6.507 -23.000 1.00 76.50 89 VAL A C 1
ATOM 648 O O . VAL A 1 89 ? 6.165 6.849 -22.611 1.00 76.50 89 VAL A O 1
ATOM 651 N N . GLY A 1 90 ? 8.180 5.935 -22.200 1.00 85.38 90 GLY A N 1
ATOM 652 C CA . GLY A 1 90 ? 7.903 5.531 -20.826 1.00 85.38 90 GLY A CA 1
ATOM 653 C C . GLY A 1 90 ? 7.137 4.217 -20.725 1.00 85.38 90 GLY A C 1
ATOM 654 O O . GLY A 1 90 ? 6.402 4.027 -19.760 1.00 85.38 90 GLY A O 1
ATOM 655 N N . ALA A 1 91 ? 7.281 3.311 -21.694 1.00 90.94 91 ALA A N 1
ATOM 656 C CA . ALA A 1 91 ? 6.767 1.951 -21.566 1.00 90.94 91 ALA A CA 1
ATOM 657 C C . ALA A 1 91 ? 7.507 1.205 -20.443 1.00 90.94 91 ALA A C 1
ATOM 659 O O . ALA A 1 91 ? 8.710 1.383 -20.254 1.00 90.94 91 ALA A O 1
ATOM 660 N N . LEU A 1 92 ? 6.796 0.367 -19.691 1.00 93.19 92 LEU A N 1
ATOM 661 C CA . LEU A 1 92 ? 7.415 -0.538 -18.725 1.00 93.19 92 LEU A CA 1
ATOM 662 C C . LEU A 1 92 ? 8.182 -1.619 -19.498 1.00 93.19 92 LEU A C 1
ATOM 664 O O . LEU A 1 92 ? 7.567 -2.439 -20.176 1.00 93.19 92 LEU A O 1
ATOM 668 N N . VAL A 1 93 ? 9.507 -1.627 -19.371 1.00 93.62 93 VAL A N 1
ATOM 669 C CA . VAL A 1 93 ? 10.419 -2.536 -20.097 1.00 93.62 93 VAL A CA 1
ATOM 670 C C . VAL A 1 93 ? 11.126 -3.531 -19.185 1.00 93.62 93 VAL A C 1
ATOM 672 O O . VAL A 1 93 ? 11.780 -4.458 -19.650 1.00 93.62 93 VAL A O 1
ATOM 675 N N . GLY A 1 94 ? 10.992 -3.376 -17.868 1.00 93.25 94 GLY A N 1
ATOM 676 C CA . GLY A 1 94 ? 11.544 -4.335 -16.924 1.00 93.25 94 GLY A CA 1
ATOM 677 C C . GLY A 1 94 ? 10.941 -4.219 -15.536 1.00 93.25 94 GLY A C 1
ATOM 678 O O . GLY A 1 94 ? 10.529 -3.149 -15.093 1.00 93.25 94 GLY A O 1
ATOM 679 N N . CYS A 1 95 ? 10.927 -5.338 -14.823 1.00 95.06 95 CYS A N 1
ATOM 680 C CA . CYS A 1 95 ? 10.599 -5.391 -13.407 1.00 95.06 95 CYS A CA 1
ATOM 681 C C . CYS A 1 95 ? 11.480 -6.435 -12.722 1.00 95.06 95 CYS A C 1
ATOM 683 O O . CYS A 1 95 ? 11.679 -7.523 -13.265 1.00 95.06 95 CYS A O 1
ATOM 685 N N . ARG A 1 96 ? 12.002 -6.127 -11.534 1.00 94.12 96 ARG A N 1
ATOM 686 C CA . ARG A 1 96 ? 12.831 -7.069 -10.771 1.00 94.12 96 ARG A CA 1
ATOM 687 C C . ARG A 1 96 ? 12.716 -6.856 -9.261 1.00 94.12 96 ARG A C 1
ATOM 689 O O . ARG A 1 96 ? 12.443 -5.734 -8.826 1.00 94.12 96 ARG A O 1
ATOM 696 N N . PRO A 1 97 ? 12.941 -7.900 -8.450 1.00 94.44 97 PRO A N 1
ATOM 697 C CA . PRO A 1 97 ? 13.289 -7.710 -7.050 1.00 94.44 97 PRO A CA 1
ATOM 698 C C . PRO A 1 97 ? 14.674 -7.051 -6.937 1.00 94.44 97 PRO A C 1
ATOM 700 O O . PRO A 1 97 ? 15.548 -7.299 -7.768 1.00 94.44 97 PRO A O 1
ATOM 703 N N . ASN A 1 98 ? 14.887 -6.248 -5.895 1.00 89.06 98 ASN A N 1
ATOM 704 C CA . ASN A 1 98 ? 16.244 -5.886 -5.473 1.00 89.06 98 ASN A CA 1
ATOM 705 C C . ASN A 1 98 ? 16.944 -7.114 -4.844 1.00 89.06 98 ASN A C 1
ATOM 707 O O . ASN A 1 98 ? 16.278 -8.083 -4.473 1.00 89.06 98 ASN A O 1
ATOM 711 N N . ASP A 1 99 ? 18.263 -7.061 -4.657 1.00 82.06 99 ASP A N 1
ATOM 712 C CA . ASP A 1 99 ? 19.106 -8.153 -4.143 1.00 82.06 99 ASP A CA 1
ATOM 713 C C . ASP A 1 99 ? 18.605 -8.759 -2.812 1.00 82.06 99 ASP A C 1
ATOM 715 O O . ASP A 1 99 ? 18.841 -9.932 -2.526 1.00 82.06 99 ASP A O 1
ATOM 719 N N . LEU A 1 100 ? 17.876 -7.981 -2.002 1.00 77.69 100 LEU A N 1
ATOM 720 C CA . LEU A 1 100 ? 17.307 -8.395 -0.712 1.00 77.69 100 LEU A CA 1
ATOM 721 C C . LEU A 1 100 ? 15.848 -8.898 -0.785 1.00 77.69 100 LEU A C 1
ATOM 723 O O . LEU A 1 100 ? 15.297 -9.317 0.232 1.00 77.69 100 LEU A O 1
ATOM 727 N N . SER A 1 101 ? 15.224 -8.917 -1.972 1.00 79.44 101 SER A N 1
ATOM 728 C CA . SER A 1 101 ? 13.837 -9.372 -2.231 1.00 79.44 101 SER A CA 1
ATOM 729 C C . SER A 1 101 ? 12.726 -8.658 -1.438 1.00 79.44 101 SER A C 1
ATOM 731 O O . SER A 1 101 ? 11.567 -9.078 -1.465 1.00 79.44 101 SER A O 1
ATOM 733 N N . ASP A 1 102 ? 13.050 -7.563 -0.756 1.00 91.94 102 ASP A N 1
ATOM 734 C CA . ASP A 1 102 ? 12.147 -6.722 0.038 1.00 91.94 102 ASP A 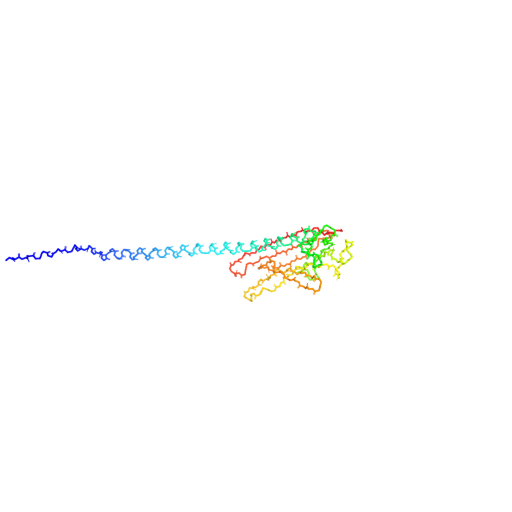CA 1
ATOM 735 C C . ASP A 1 102 ? 11.786 -5.405 -0.665 1.00 91.94 102 ASP A C 1
ATOM 737 O O . ASP A 1 102 ? 11.120 -4.538 -0.096 1.00 91.94 102 ASP A O 1
ATOM 741 N N . GLN A 1 103 ? 12.206 -5.272 -1.921 1.00 95.38 103 GLN A N 1
ATOM 742 C CA . GLN A 1 103 ? 11.996 -4.106 -2.756 1.00 95.38 103 GLN A CA 1
ATOM 743 C C . GLN A 1 103 ? 11.699 -4.538 -4.190 1.00 95.38 103 GLN A C 1
ATOM 745 O O . GLN A 1 103 ? 12.298 -5.481 -4.711 1.00 95.38 103 GLN A O 1
ATOM 750 N N . LEU A 1 104 ? 10.774 -3.823 -4.823 1.00 96.19 104 LEU A N 1
ATOM 751 C CA . LEU A 1 104 ? 10.423 -3.961 -6.233 1.00 96.19 104 LEU A CA 1
ATOM 752 C C . LEU A 1 104 ? 10.993 -2.770 -7.003 1.00 96.19 104 LEU A C 1
ATOM 754 O O . LEU A 1 104 ? 10.748 -1.623 -6.627 1.00 96.19 104 LEU A O 1
ATOM 758 N N . GLU A 1 105 ? 11.698 -3.039 -8.096 1.00 95.69 105 GLU A N 1
ATOM 759 C CA . GLU A 1 105 ? 12.137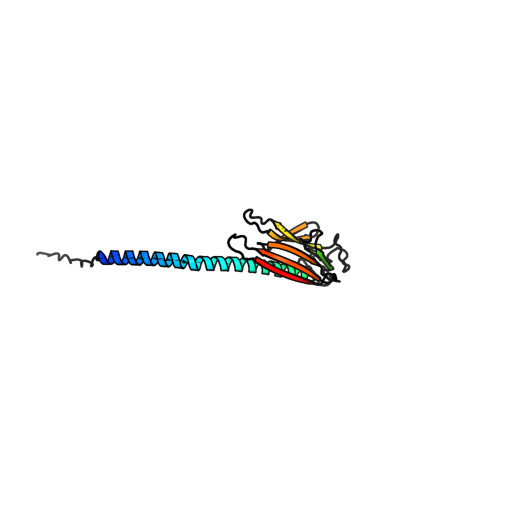 -2.028 -9.056 1.00 95.69 105 GLU A CA 1
ATOM 760 C C . GLU A 1 105 ? 11.427 -2.225 -10.397 1.00 95.69 105 GLU A C 1
ATOM 762 O O . GLU A 1 105 ? 11.331 -3.345 -10.908 1.00 95.69 105 GLU A O 1
ATOM 767 N N . LEU A 1 106 ? 10.945 -1.124 -10.967 1.00 95.19 106 LEU A N 1
ATOM 768 C CA . LEU A 1 106 ? 10.279 -1.046 -12.262 1.00 95.19 106 LEU A CA 1
ATOM 769 C C . LEU A 1 106 ? 11.078 -0.099 -13.165 1.00 95.19 106 LEU A C 1
ATOM 771 O O . LEU A 1 106 ? 11.371 1.025 -12.758 1.00 95.19 106 LEU A O 1
ATOM 775 N N . CYS A 1 107 ? 11.426 -0.558 -14.365 1.00 93.44 107 CYS A N 1
ATOM 776 C CA . CYS A 1 107 ? 12.199 0.180 -15.362 1.00 93.44 107 CYS A CA 1
ATOM 777 C C . CYS A 1 107 ? 11.264 0.671 -16.464 1.00 93.44 107 CYS A C 1
ATOM 779 O O . CYS A 1 107 ? 10.589 -0.145 -17.103 1.00 93.44 107 CYS A O 1
ATOM 781 N N . TYR A 1 108 ? 11.231 1.982 -16.687 1.00 92.94 108 TYR A N 1
ATOM 782 C CA . TYR A 1 108 ? 10.447 2.599 -17.749 1.00 92.94 108 TYR A CA 1
ATOM 783 C C . TYR A 1 108 ? 11.365 3.263 -18.767 1.00 92.94 108 TYR A C 1
ATOM 785 O O . TYR A 1 108 ? 12.178 4.110 -18.393 1.00 92.94 108 TYR A O 1
ATOM 793 N N . ASP A 1 109 ? 11.155 2.929 -20.039 1.00 90.62 109 ASP A N 1
ATOM 794 C CA . ASP A 1 109 ? 11.922 3.394 -21.201 1.00 90.62 109 ASP A CA 1
ATOM 795 C C . ASP A 1 109 ? 11.605 4.864 -21.515 1.00 90.62 109 ASP A C 1
ATOM 797 O O . ASP A 1 109 ? 10.879 5.211 -22.448 1.00 90.62 109 ASP A O 1
ATOM 801 N N . ALA A 1 110 ? 12.046 5.739 -20.617 1.00 84.69 110 ALA A N 1
ATOM 802 C CA . ALA A 1 110 ? 11.851 7.186 -20.640 1.00 84.69 110 ALA A CA 1
ATOM 803 C C . ALA A 1 110 ? 13.196 7.937 -20.669 1.00 84.69 110 ALA A C 1
ATOM 805 O O . ALA A 1 110 ? 13.243 9.137 -20.384 1.00 84.69 110 ALA A O 1
ATOM 806 N N . GLY A 1 111 ? 14.288 7.226 -20.970 1.00 80.31 111 GLY A N 1
ATOM 807 C CA . GLY A 1 111 ? 15.608 7.804 -21.182 1.00 80.31 111 GLY A CA 1
ATOM 808 C C . GLY A 1 111 ? 15.700 8.657 -22.460 1.00 80.31 111 GLY A C 1
ATOM 809 O O . GLY A 1 111 ? 14.738 8.772 -23.221 1.00 80.31 111 GLY A O 1
ATOM 810 N N . PRO A 1 112 ? 16.865 9.281 -22.716 1.00 80.69 112 PRO A N 1
ATOM 811 C CA . PRO A 1 112 ? 17.086 10.107 -23.907 1.00 80.69 112 PRO A CA 1
ATOM 812 C C . PRO A 1 112 ? 17.044 9.314 -25.224 1.00 80.69 112 PRO A C 1
ATOM 814 O O . PRO A 1 112 ? 16.729 9.900 -26.257 1.00 80.69 112 PRO A O 1
ATOM 817 N N . ASP A 1 113 ? 17.328 8.008 -25.180 1.00 85.44 113 ASP A N 1
ATOM 818 C CA . ASP A 1 113 ? 17.388 7.114 -26.341 1.00 85.44 113 ASP A CA 1
ATOM 819 C C . ASP A 1 113 ? 16.508 5.865 -26.115 1.00 85.44 113 ASP A C 1
ATOM 821 O O . ASP A 1 113 ? 17.04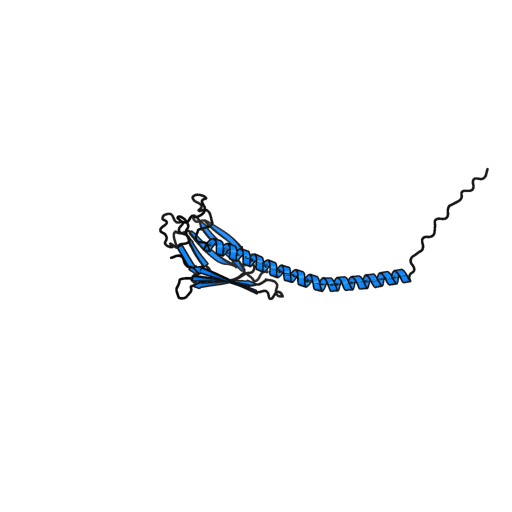3 4.775 -25.876 1.00 85.44 113 ASP A O 1
ATOM 825 N N . PRO A 1 114 ? 15.166 5.998 -26.167 1.00 86.38 114 PRO A N 1
ATOM 826 C CA . PRO A 1 114 ? 14.272 4.889 -25.872 1.00 86.38 114 PRO A CA 1
ATOM 827 C C . PRO A 1 114 ? 14.428 3.765 -26.899 1.00 86.38 114 PRO A C 1
ATOM 829 O O . PRO A 1 114 ? 14.416 4.001 -28.113 1.00 86.38 114 PRO A O 1
ATOM 832 N N . ASN A 1 115 ? 14.629 2.539 -26.421 1.00 89.88 115 ASN A N 1
ATOM 833 C CA . ASN A 1 115 ? 14.995 1.394 -27.266 1.00 89.88 115 ASN A CA 1
ATOM 834 C C . ASN A 1 115 ? 14.195 0.113 -26.973 1.00 89.88 115 ASN A C 1
ATOM 836 O O . ASN A 1 115 ? 14.480 -0.939 -27.560 1.00 89.88 115 ASN A O 1
ATOM 840 N N . GLY A 1 116 ? 13.201 0.198 -26.089 1.00 89.56 116 GLY A N 1
ATOM 841 C CA . GLY A 1 116 ? 12.352 -0.910 -25.669 1.00 89.56 116 GLY A CA 1
ATOM 842 C C . GLY A 1 116 ? 13.060 -1.945 -24.795 1.00 89.56 116 GLY A C 1
ATOM 843 O O . GLY A 1 116 ? 12.548 -3.052 -24.650 1.00 89.56 116 GLY A O 1
ATOM 844 N N . ARG A 1 117 ? 14.243 -1.644 -24.248 1.00 92.31 117 ARG A N 1
ATOM 845 C CA . ARG A 1 117 ? 15.002 -2.548 -23.374 1.00 92.31 117 ARG A CA 1
ATOM 846 C C . ARG A 1 117 ? 15.271 -1.875 -22.036 1.00 92.31 117 ARG A C 1
ATOM 848 O O . ARG A 1 117 ? 15.544 -0.683 -22.014 1.00 92.31 117 ARG A O 1
ATOM 855 N N . PRO A 1 118 ? 15.273 -2.637 -20.933 1.00 91.94 118 PRO A N 1
ATOM 856 C CA . PRO A 1 118 ? 15.527 -2.069 -19.621 1.00 91.94 118 PRO A CA 1
ATOM 857 C C . PRO A 1 118 ? 16.992 -1.639 -19.473 1.00 91.94 118 PRO A C 1
ATOM 859 O O . PRO A 1 118 ? 17.892 -2.487 -19.446 1.00 91.94 118 PRO A O 1
ATOM 862 N N . ASP A 1 119 ? 17.226 -0.338 -19.304 1.00 92.06 119 ASP A N 1
ATOM 863 C CA . ASP A 1 119 ? 18.503 0.233 -18.879 1.00 92.06 119 ASP A CA 1
ATOM 864 C C . ASP A 1 119 ? 18.399 0.811 -17.461 1.00 92.06 119 ASP A C 1
ATOM 866 O O . ASP A 1 119 ? 18.134 1.989 -17.239 1.00 92.06 119 ASP A O 1
ATOM 870 N N . TRP A 1 120 ? 18.722 -0.021 -16.471 1.00 90.88 120 TRP A N 1
ATOM 871 C CA . TRP A 1 120 ? 18.705 0.327 -15.046 1.00 90.88 120 TRP A CA 1
ATOM 872 C C . TRP A 1 120 ? 19.708 1.419 -14.615 1.00 90.88 120 TRP A C 1
ATOM 874 O O . TRP A 1 120 ? 19.891 1.625 -13.413 1.00 90.88 120 TRP A O 1
ATOM 884 N N . GLN A 1 121 ? 20.412 2.073 -15.540 1.00 88.31 121 GLN A N 1
ATOM 885 C CA . GLN A 1 121 ? 21.273 3.223 -15.252 1.00 88.31 121 GLN A CA 1
ATOM 886 C C . GLN A 1 121 ? 20.736 4.525 -15.844 1.00 88.31 121 GLN A C 1
ATOM 888 O O . GLN A 1 121 ? 20.924 5.578 -15.232 1.00 88.31 121 GLN A O 1
ATOM 893 N N . SER A 1 122 ? 20.110 4.465 -17.021 1.00 86.62 122 SER A N 1
ATOM 894 C CA . SER A 1 122 ? 19.670 5.657 -17.757 1.00 86.62 122 SER A CA 1
ATOM 895 C C . SER A 1 122 ? 18.152 5.850 -17.782 1.00 86.62 122 SER A C 1
ATOM 897 O O . SER A 1 122 ? 17.696 6.991 -17.902 1.00 86.62 122 SER A O 1
ATOM 899 N N . ASP A 1 123 ? 17.380 4.776 -17.611 1.00 89.31 123 ASP A N 1
ATOM 900 C CA . ASP A 1 123 ? 15.921 4.810 -17.613 1.00 89.31 123 ASP A CA 1
ATOM 901 C C . ASP A 1 123 ? 15.329 5.379 -16.324 1.00 89.31 123 ASP A C 1
ATOM 903 O O . ASP A 1 123 ? 15.973 5.498 -15.276 1.00 89.31 123 ASP A O 1
ATOM 907 N N . THR A 1 124 ? 14.033 5.693 -16.387 1.00 90.00 124 THR A N 1
ATOM 908 C CA . THR A 1 124 ? 13.280 6.070 -15.192 1.00 90.00 124 THR A CA 1
ATOM 909 C C . THR A 1 124 ? 12.982 4.827 -14.366 1.00 90.00 124 THR A C 1
ATOM 911 O O . THR A 1 124 ? 12.239 3.941 -14.790 1.00 90.00 124 THR A O 1
ATOM 914 N N . ILE A 1 125 ? 13.523 4.793 -13.150 1.00 91.88 125 ILE A N 1
ATOM 915 C CA . ILE A 1 125 ? 13.310 3.693 -12.211 1.00 91.88 125 ILE A CA 1
ATOM 916 C C . ILE A 1 125 ? 12.291 4.121 -11.164 1.00 91.88 125 ILE A C 1
ATOM 918 O O . ILE A 1 125 ? 12.490 5.103 -10.444 1.00 91.88 125 ILE A O 1
ATOM 922 N N . VAL A 1 126 ? 11.216 3.347 -11.044 1.00 94.19 126 VAL A N 1
ATOM 923 C CA . VAL A 1 126 ? 10.279 3.442 -9.924 1.00 94.19 126 VAL A CA 1
ATOM 924 C C . VAL A 1 126 ? 10.583 2.321 -8.942 1.00 94.19 126 VAL A C 1
ATOM 926 O O . VAL A 1 126 ? 10.700 1.158 -9.326 1.00 94.19 126 VAL A O 1
ATOM 929 N N . ARG A 1 127 ? 10.708 2.661 -7.661 1.00 95.75 127 ARG A N 1
ATOM 930 C CA . ARG A 1 127 ? 11.036 1.719 -6.594 1.00 95.75 127 ARG A CA 1
ATOM 931 C C . ARG A 1 127 ? 9.930 1.679 -5.555 1.00 95.75 127 ARG A C 1
ATOM 933 O O . ARG A 1 127 ? 9.476 2.721 -5.091 1.00 95.75 127 ARG A O 1
ATOM 940 N N . TYR A 1 128 ? 9.554 0.476 -5.150 1.00 97.50 128 TYR A N 1
ATOM 941 C CA . TYR A 1 128 ? 8.676 0.228 -4.015 1.00 97.50 128 TYR A CA 1
ATOM 942 C C . TYR A 1 128 ? 9.459 -0.470 -2.915 1.00 97.50 128 TYR A C 1
ATOM 944 O O . TYR A 1 128 ? 9.978 -1.562 -3.136 1.00 97.50 128 TYR A O 1
ATOM 952 N N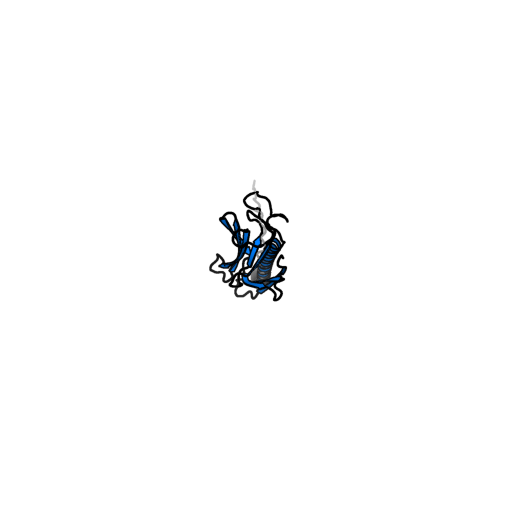 . TYR A 1 129 ? 9.529 0.140 -1.738 1.00 97.12 129 TYR A N 1
ATOM 953 C CA . TYR A 1 129 ? 10.249 -0.397 -0.583 1.00 97.12 129 TYR A CA 1
ATOM 954 C C . TYR A 1 129 ? 9.513 -0.064 0.715 1.00 97.12 129 TYR A C 1
ATOM 956 O O . TYR A 1 129 ? 8.570 0.733 0.729 1.00 97.12 129 TYR A O 1
ATOM 964 N N . LEU A 1 130 ? 9.928 -0.705 1.807 1.00 97.31 130 LEU A N 1
ATOM 965 C CA . LEU A 1 130 ? 9.392 -0.420 3.132 1.00 97.31 130 LEU A CA 1
ATOM 966 C C . LEU A 1 130 ? 10.302 0.533 3.895 1.00 97.31 130 LEU A C 1
ATOM 968 O O . LEU A 1 130 ? 11.488 0.256 4.057 1.00 97.31 130 LEU A O 1
ATOM 972 N N . ASP A 1 131 ? 9.713 1.594 4.429 1.00 96.94 131 ASP A N 1
ATOM 973 C CA . ASP A 1 131 ? 10.384 2.563 5.297 1.00 96.94 131 ASP A CA 1
ATOM 974 C C . ASP A 1 131 ? 9.748 2.510 6.700 1.00 96.94 131 ASP A C 1
ATOM 976 O O . ASP A 1 131 ? 8.577 2.117 6.818 1.00 96.94 131 ASP A O 1
ATOM 980 N N . PRO A 1 132 ? 10.469 2.833 7.791 1.00 96.94 132 PRO A N 1
ATOM 981 C CA . PRO A 1 132 ? 9.860 2.948 9.111 1.00 96.94 132 PRO A CA 1
ATOM 982 C C . PRO A 1 132 ? 8.695 3.942 9.098 1.00 96.94 132 PRO A C 1
ATOM 984 O O . PRO A 1 132 ? 8.732 4.953 8.397 1.00 96.94 132 PRO A O 1
ATOM 987 N N . ASP A 1 133 ? 7.649 3.657 9.874 1.00 95.50 133 ASP A N 1
ATOM 988 C CA . ASP A 1 133 ? 6.575 4.629 10.047 1.00 95.50 133 ASP A CA 1
ATOM 989 C C . ASP A 1 133 ? 7.118 5.862 10.802 1.00 95.50 133 ASP A C 1
ATOM 991 O O . ASP A 1 133 ? 7.878 5.700 11.760 1.00 95.50 133 ASP A O 1
ATOM 995 N N . PRO A 1 134 ? 6.779 7.095 10.379 1.00 94.44 134 PRO A N 1
ATOM 996 C CA . PRO A 1 134 ? 7.223 8.306 11.069 1.00 94.44 134 PRO A CA 1
ATOM 997 C C . PRO A 1 134 ? 6.710 8.410 12.515 1.00 94.44 134 PRO A C 1
ATOM 999 O O . PRO A 1 134 ? 7.256 9.192 13.292 1.00 94.44 134 PRO A O 1
ATOM 1002 N N . ASP A 1 135 ? 5.663 7.665 12.885 1.00 93.62 135 ASP A N 1
ATOM 1003 C CA . ASP A 1 135 ? 5.247 7.505 14.277 1.00 93.62 135 ASP A CA 1
ATOM 1004 C C . ASP A 1 135 ? 6.026 6.360 14.940 1.00 93.62 135 ASP A C 1
ATOM 1006 O O . ASP A 1 135 ? 5.759 5.183 14.707 1.00 93.62 135 ASP A O 1
ATOM 1010 N N . GLU A 1 136 ? 6.955 6.707 15.832 1.00 92.69 136 GLU A N 1
ATOM 1011 C CA . GLU A 1 136 ? 7.802 5.749 16.559 1.00 92.69 136 GLU A CA 1
ATOM 1012 C C . GLU A 1 136 ? 7.010 4.750 17.427 1.00 92.69 136 GLU A C 1
ATOM 1014 O O . GLU A 1 136 ? 7.544 3.716 17.832 1.00 92.69 136 GLU A O 1
ATOM 1019 N N . ASN A 1 137 ? 5.734 5.029 17.719 1.00 90.75 137 ASN A N 1
ATOM 1020 C CA . ASN A 1 137 ? 4.872 4.122 18.482 1.00 90.75 137 ASN A CA 1
ATOM 1021 C C . ASN A 1 137 ? 4.235 3.027 17.614 1.00 90.75 137 ASN A C 1
ATOM 1023 O O . ASN A 1 137 ? 3.574 2.124 18.138 1.00 90.75 137 ASN A O 1
ATOM 1027 N N . VAL A 1 138 ? 4.401 3.106 16.294 1.00 90.44 138 VAL A N 1
ATOM 1028 C CA . VAL A 1 138 ? 3.846 2.167 15.325 1.00 90.44 138 VAL A CA 1
ATOM 1029 C C . VAL A 1 138 ? 4.928 1.159 14.935 1.00 90.44 138 VAL A C 1
ATOM 1031 O O . VAL A 1 138 ? 5.962 1.504 14.380 1.00 90.44 138 VAL A O 1
ATOM 1034 N N . SER A 1 139 ? 4.689 -0.126 15.214 1.00 91.44 139 SER A N 1
ATOM 1035 C CA . SER A 1 139 ? 5.648 -1.204 14.915 1.00 91.44 139 SER A CA 1
ATOM 1036 C C . SER A 1 139 ? 5.651 -1.652 13.449 1.00 91.44 139 SER A C 1
ATOM 1038 O O . SER A 1 139 ? 6.535 -2.398 13.025 1.00 91.44 139 SER A O 1
ATOM 1040 N N . THR A 1 140 ? 4.646 -1.242 12.679 1.00 94.44 140 THR A N 1
ATOM 1041 C CA . THR A 1 140 ? 4.545 -1.519 11.244 1.00 94.44 140 THR A CA 1
ATOM 1042 C C . THR A 1 140 ? 5.333 -0.508 10.424 1.00 94.44 140 THR A C 1
ATOM 1044 O O . THR A 1 140 ? 5.714 0.549 10.911 1.00 94.44 140 THR A O 1
ATOM 1047 N N . LYS A 1 141 ? 5.538 -0.822 9.149 1.00 96.50 141 LYS A N 1
ATOM 1048 C CA . LYS A 1 141 ? 6.225 0.035 8.187 1.00 96.50 141 LYS A CA 1
ATOM 1049 C C . LYS A 1 141 ? 5.227 0.734 7.267 1.00 96.50 141 LYS A C 1
ATOM 1051 O O . LYS A 1 141 ? 4.035 0.399 7.233 1.00 96.50 141 LYS A O 1
ATOM 1056 N N . ILE A 1 142 ? 5.737 1.679 6.493 1.00 97.50 142 ILE A N 1
ATOM 1057 C CA . ILE A 1 142 ? 5.023 2.298 5.380 1.00 97.50 142 ILE A CA 1
ATOM 1058 C C . ILE A 1 142 ? 5.553 1.751 4.056 1.00 97.50 142 ILE A C 1
ATOM 1060 O O . ILE A 1 142 ? 6.749 1.502 3.910 1.00 97.50 142 ILE A O 1
ATOM 1064 N N . LEU A 1 143 ? 4.661 1.555 3.088 1.00 98.06 143 LEU A N 1
ATOM 1065 C CA . LEU A 1 143 ? 5.040 1.280 1.708 1.00 98.06 143 LEU A CA 1
ATOM 1066 C C . LEU A 1 143 ? 5.320 2.611 1.019 1.00 98.06 143 LEU A C 1
ATOM 1068 O O . LEU A 1 143 ? 4.431 3.459 0.904 1.00 98.06 143 LEU A O 1
ATOM 1072 N N . VAL A 1 144 ? 6.551 2.782 0.557 1.00 97.69 144 VAL A N 1
ATOM 1073 C CA . VAL A 1 144 ? 7.004 3.986 -0.135 1.00 97.69 144 VAL A CA 1
ATOM 1074 C C . VAL A 1 144 ? 7.223 3.663 -1.599 1.00 97.69 144 VAL A C 1
ATOM 1076 O O . VAL A 1 144 ? 7.845 2.660 -1.939 1.00 97.69 144 VAL A O 1
ATOM 1079 N N . ARG A 1 145 ? 6.721 4.547 -2.459 1.00 96.44 145 ARG A N 1
ATOM 1080 C CA . ARG A 1 145 ? 7.035 4.597 -3.882 1.00 96.44 145 ARG A CA 1
ATOM 1081 C C . ARG A 1 145 ? 7.995 5.753 -4.112 1.00 96.44 145 ARG A C 1
ATOM 1083 O O . ARG A 1 145 ? 7.622 6.905 -3.886 1.00 96.44 145 ARG A O 1
ATOM 1090 N N . SER A 1 146 ? 9.200 5.473 -4.585 1.00 94.88 146 SER A N 1
ATOM 1091 C CA . SER A 1 146 ? 10.139 6.496 -5.038 1.00 94.88 146 SER A CA 1
ATOM 1092 C C . SER A 1 146 ? 10.360 6.412 -6.536 1.00 94.88 146 SER A C 1
ATOM 1094 O O . SER A 1 146 ? 10.203 5.355 -7.141 1.00 94.88 146 SER A O 1
ATOM 1096 N N . HIS A 1 147 ? 10.693 7.537 -7.151 1.00 91.44 147 HIS A N 1
ATOM 1097 C CA . HIS A 1 147 ? 11.203 7.542 -8.512 1.00 91.44 147 HIS A CA 1
ATOM 1098 C C . HIS A 1 147 ? 12.183 8.690 -8.705 1.00 91.44 147 HIS A C 1
ATOM 1100 O O . HIS A 1 147 ? 12.053 9.741 -8.067 1.00 91.44 147 HIS A O 1
ATOM 1106 N N . ASP A 1 148 ? 13.152 8.464 -9.582 1.00 86.62 148 ASP A N 1
ATOM 1107 C CA . ASP A 1 148 ? 14.184 9.438 -9.907 1.00 86.62 148 ASP A CA 1
ATOM 1108 C C . ASP A 1 148 ? 13.868 10.081 -11.252 1.00 86.62 148 ASP A C 1
ATOM 1110 O O . ASP A 1 148 ? 13.760 9.396 -12.267 1.00 86.62 148 ASP A O 1
ATOM 1114 N N . THR A 1 149 ? 13.755 11.406 -11.257 1.00 76.31 149 THR A N 1
ATOM 1115 C CA . THR A 1 149 ? 13.527 12.181 -12.477 1.00 76.31 149 THR A CA 1
ATOM 1116 C C . THR A 1 149 ? 14.558 13.300 -12.546 1.00 76.31 149 THR A C 1
ATOM 1118 O O . THR A 1 149 ? 14.610 14.153 -11.659 1.00 76.31 149 THR A O 1
ATOM 1121 N N . ALA A 1 150 ? 15.402 13.299 -13.584 1.00 72.38 150 ALA A N 1
ATOM 1122 C CA . ALA A 1 150 ? 16.432 14.322 -13.815 1.00 72.38 150 ALA A CA 1
ATOM 1123 C C . ALA A 1 150 ? 17.332 14.604 -12.586 1.00 72.38 150 ALA A C 1
ATOM 1125 O O . ALA A 1 150 ? 17.640 15.753 -12.267 1.00 72.38 150 ALA A O 1
ATOM 1126 N N . GLY A 1 151 ? 17.724 13.550 -11.861 1.00 75.00 151 GLY A N 1
ATOM 1127 C CA . GLY A 1 151 ? 18.561 13.655 -10.658 1.00 75.00 151 GLY A CA 1
ATOM 1128 C C . GLY A 1 151 ? 17.822 14.100 -9.390 1.00 75.00 151 GLY A C 1
ATOM 1129 O O . GLY A 1 151 ? 18.459 14.286 -8.356 1.00 75.00 151 GLY A O 1
ATOM 1130 N N . THR A 1 152 ? 16.496 14.257 -9.444 1.00 82.56 152 THR A N 1
ATOM 1131 C CA . THR A 1 152 ? 15.655 14.501 -8.267 1.00 82.56 152 THR A CA 1
ATOM 1132 C C . THR A 1 152 ? 14.888 13.236 -7.910 1.00 82.56 152 THR A C 1
ATOM 1134 O O . THR A 1 152 ? 14.033 12.785 -8.674 1.00 82.56 152 THR A O 1
ATOM 1137 N N . THR A 1 153 ? 15.157 12.687 -6.728 1.00 90.12 153 THR A N 1
ATOM 1138 C CA . THR A 1 153 ? 14.354 11.606 -6.154 1.00 90.12 153 THR A CA 1
ATOM 1139 C C . THR A 1 153 ? 13.094 12.191 -5.537 1.00 90.12 153 THR A C 1
ATOM 1141 O O . THR A 1 153 ? 13.162 13.039 -4.646 1.00 90.12 153 THR A O 1
ATOM 1144 N N . THR A 1 154 ? 11.934 11.721 -5.979 1.00 91.19 154 THR A N 1
ATOM 1145 C CA . THR A 1 154 ? 10.653 12.051 -5.348 1.00 91.19 154 THR A CA 1
ATOM 1146 C C . THR A 1 154 ? 10.067 10.807 -4.702 1.00 91.19 154 THR A C 1
ATOM 1148 O O . THR A 1 154 ? 10.062 9.723 -5.289 1.00 91.19 154 THR A O 1
ATOM 1151 N N . THR A 1 155 ? 9.591 10.956 -3.470 1.00 94.31 155 THR A N 1
ATOM 1152 C CA . THR A 1 155 ? 9.060 9.864 -2.654 1.00 94.31 155 THR A CA 1
ATOM 1153 C C . THR A 1 155 ? 7.608 10.140 -2.286 1.00 94.31 155 THR A C 1
ATOM 1155 O O . THR A 1 155 ? 7.216 11.274 -2.015 1.00 94.31 155 THR A O 1
ATOM 1158 N N . PHE A 1 156 ? 6.796 9.086 -2.288 1.00 94.38 156 PHE A N 1
ATOM 1159 C CA . PHE A 1 156 ? 5.385 9.134 -1.929 1.00 94.38 156 PHE A CA 1
ATOM 1160 C C . PHE A 1 156 ? 5.062 7.961 -1.012 1.00 94.38 156 PHE A C 1
ATOM 1162 O O . PHE A 1 156 ? 5.376 6.811 -1.326 1.00 94.38 156 PHE A O 1
ATOM 1169 N N . THR A 1 157 ? 4.397 8.238 0.105 1.00 97.25 157 THR A N 1
ATOM 1170 C CA . THR A 1 157 ? 3.806 7.187 0.934 1.00 97.25 157 THR A CA 1
ATOM 1171 C C . THR A 1 157 ? 2.573 6.647 0.223 1.00 97.25 157 THR A C 1
ATOM 1173 O O . THR A 1 157 ? 1.631 7.390 -0.043 1.00 97.25 157 THR A O 1
ATOM 1176 N N . VAL A 1 158 ? 2.594 5.357 -0.100 1.00 97.19 158 VAL A N 1
ATOM 1177 C CA . VAL A 1 158 ? 1.503 4.671 -0.799 1.00 97.19 158 VAL A CA 1
ATOM 1178 C C . VAL A 1 158 ? 0.486 4.130 0.190 1.00 97.19 158 VAL A C 1
ATOM 1180 O O . VAL A 1 158 ? -0.712 4.307 -0.005 1.00 97.19 158 VAL A O 1
ATOM 1183 N N . ALA A 1 159 ? 0.976 3.455 1.228 1.00 97.62 159 ALA A N 1
ATOM 1184 C CA . ALA A 1 159 ? 0.141 2.845 2.247 1.00 97.62 159 ALA A CA 1
ATOM 1185 C C . ALA A 1 159 ? 0.884 2.743 3.582 1.00 97.62 159 ALA A C 1
ATOM 1187 O O . ALA A 1 159 ? 2.117 2.675 3.620 1.00 97.62 159 ALA A O 1
ATOM 1188 N N . ARG A 1 160 ? 0.132 2.697 4.679 1.00 96.69 160 ARG A N 1
ATOM 1189 C CA . ARG A 1 160 ? 0.630 2.454 6.042 1.00 96.69 160 ARG A CA 1
ATOM 1190 C C . ARG A 1 160 ? 0.246 1.056 6.527 1.00 96.69 160 ARG A C 1
ATOM 1192 O O . ARG A 1 160 ? -0.448 0.306 5.845 1.00 96.69 160 ARG A O 1
ATOM 1199 N N . CYS A 1 161 ? 0.684 0.712 7.738 1.00 95.50 161 CYS A N 1
ATOM 1200 C CA . CYS A 1 161 ? 0.368 -0.563 8.392 1.00 95.50 161 CYS A CA 1
ATOM 1201 C C . CYS A 1 161 ? 0.894 -1.800 7.640 1.00 95.50 161 CYS A C 1
ATOM 1203 O O . CYS A 1 161 ? 0.304 -2.882 7.716 1.00 95.50 161 CYS A O 1
ATOM 1205 N N . VAL A 1 162 ? 2.011 -1.658 6.919 1.00 96.69 162 VAL A N 1
ATOM 1206 C CA . VAL A 1 162 ? 2.617 -2.743 6.140 1.00 96.69 162 VAL A CA 1
ATOM 1207 C C . VAL A 1 162 ? 3.619 -3.487 7.013 1.00 96.69 162 VAL A C 1
ATOM 1209 O O . VAL A 1 162 ? 4.600 -2.926 7.493 1.00 96.69 162 VAL A O 1
ATOM 1212 N N . ALA A 1 163 ? 3.366 -4.766 7.255 1.00 95.69 163 ALA A N 1
ATOM 1213 C CA . ALA A 1 163 ? 4.238 -5.630 8.039 1.00 95.69 163 ALA A CA 1
ATOM 1214 C C . ALA A 1 163 ? 5.398 -6.182 7.199 1.00 95.69 163 ALA A C 1
ATOM 1216 O O . ALA A 1 163 ? 6.531 -6.243 7.674 1.00 95.69 163 ALA A O 1
ATOM 1217 N N . SER A 1 164 ? 5.125 -6.580 5.953 1.00 96.31 164 SER A N 1
ATOM 1218 C CA . SER A 1 164 ? 6.139 -7.140 5.058 1.00 96.31 164 SER A CA 1
ATOM 1219 C C . SER A 1 164 ? 5.816 -6.902 3.585 1.00 96.31 164 SER A C 1
ATOM 1221 O O . SER A 1 164 ? 4.649 -6.859 3.193 1.00 96.31 164 SER A O 1
ATOM 1223 N N . LEU A 1 165 ? 6.875 -6.829 2.783 1.00 97.19 165 LEU A N 1
ATOM 1224 C CA . LEU A 1 165 ? 6.880 -6.823 1.326 1.00 97.19 165 LEU A CA 1
ATOM 1225 C C . LEU A 1 165 ? 7.842 -7.931 0.912 1.00 97.19 165 LEU A C 1
ATOM 1227 O O . LEU A 1 165 ? 8.975 -7.966 1.388 1.00 97.19 165 LEU A O 1
ATOM 1231 N N . SER A 1 166 ? 7.381 -8.843 0.069 1.00 96.38 166 SER A N 1
ATOM 1232 C CA . SER A 1 166 ? 8.236 -9.856 -0.539 1.00 96.38 166 SER A CA 1
ATOM 1233 C C . SER A 1 166 ? 7.975 -9.910 -2.028 1.00 96.38 166 SER A C 1
ATOM 1235 O O . SER A 1 166 ? 6.828 -10.043 -2.463 1.00 96.38 166 SER A O 1
ATOM 1237 N N . VAL A 1 167 ? 9.048 -9.821 -2.798 1.00 96.19 167 VAL A N 1
ATOM 1238 C CA . VAL A 1 167 ? 9.011 -9.842 -4.254 1.00 96.19 167 VAL A CA 1
ATOM 1239 C C . VAL A 1 167 ? 9.721 -11.103 -4.711 1.00 96.19 167 VAL A C 1
ATOM 1241 O O . VAL A 1 167 ? 10.839 -11.387 -4.294 1.00 96.19 167 VAL A O 1
ATOM 1244 N N . SER A 1 168 ? 9.057 -11.881 -5.554 1.00 94.81 168 SER A N 1
ATOM 1245 C CA . SER A 1 168 ? 9.620 -13.100 -6.127 1.00 94.81 168 SER A CA 1
ATOM 1246 C C . SER A 1 168 ? 9.315 -13.166 -7.612 1.00 94.81 168 SER A C 1
ATOM 1248 O O . SER A 1 168 ? 8.339 -12.584 -8.082 1.00 94.81 168 SER A O 1
ATOM 1250 N N . VAL A 1 169 ? 10.163 -13.868 -8.350 1.00 94.00 169 VAL A N 1
ATOM 1251 C CA . VAL A 1 169 ? 9.968 -14.143 -9.772 1.00 94.00 169 VAL A CA 1
ATOM 1252 C C . VAL A 1 169 ? 9.637 -15.623 -9.911 1.00 94.00 169 VAL A C 1
ATOM 1254 O O . VAL A 1 169 ? 10.183 -16.460 -9.186 1.00 94.00 169 VAL A O 1
ATOM 1257 N N . THR A 1 170 ? 8.689 -15.958 -10.781 1.00 93.25 170 THR A N 1
ATOM 1258 C CA . THR A 1 170 ? 8.344 -17.356 -11.042 1.00 93.25 170 THR A CA 1
ATOM 1259 C C . THR A 1 170 ? 9.506 -18.095 -11.723 1.00 93.25 170 THR A C 1
ATOM 1261 O O . THR A 1 170 ? 10.346 -17.462 -12.356 1.00 93.25 170 THR A O 1
ATOM 1264 N N . PRO A 1 171 ? 9.601 -19.435 -11.610 1.00 90.19 171 PRO A N 1
ATOM 1265 C CA . PRO A 1 171 ? 10.736 -20.197 -12.153 1.00 90.19 171 PRO A CA 1
ATOM 1266 C C . PRO A 1 171 ? 10.926 -20.093 -13.673 1.00 90.19 171 PRO A C 1
ATOM 1268 O O . PRO A 1 171 ? 11.990 -20.425 -14.181 1.00 90.19 171 PRO A O 1
ATOM 1271 N N . ASP A 1 172 ? 9.877 -19.698 -14.388 1.00 89.75 172 ASP A N 1
ATOM 1272 C CA . ASP A 1 172 ? 9.854 -19.438 -15.827 1.00 89.75 172 ASP A CA 1
ATOM 1273 C C . ASP A 1 172 ? 10.244 -17.993 -16.186 1.00 89.75 172 ASP A C 1
ATOM 1275 O O . ASP A 1 172 ? 10.234 -17.646 -17.363 1.00 89.75 172 ASP A O 1
ATOM 1279 N N . GLU A 1 173 ? 10.561 -17.159 -15.189 1.00 85.06 173 GLU A N 1
ATOM 1280 C CA . GLU A 1 173 ? 10.878 -15.730 -15.325 1.00 85.06 173 GLU A CA 1
ATOM 1281 C C . GLU A 1 173 ? 9.799 -14.918 -16.058 1.00 85.06 173 GLU A C 1
ATOM 1283 O O . GLU A 1 173 ? 10.032 -13.797 -16.499 1.00 85.06 173 GLU A O 1
ATOM 1288 N N . GLU A 1 174 ? 8.584 -15.458 -16.167 1.00 90.44 174 GLU A N 1
ATOM 1289 C CA . GLU A 1 174 ? 7.501 -14.804 -16.897 1.00 90.44 174 GLU A CA 1
ATOM 1290 C C . GLU A 1 174 ? 6.681 -13.880 -15.991 1.00 90.44 174 GLU A C 1
ATOM 1292 O O . GLU A 1 174 ? 6.094 -12.906 -16.469 1.00 90.44 174 GLU A O 1
ATOM 1297 N N . TRP A 1 175 ? 6.642 -14.146 -14.683 1.00 92.62 175 TRP A N 1
ATOM 1298 C CA . TRP A 1 175 ? 5.797 -13.416 -13.745 1.00 92.62 175 TRP A CA 1
ATOM 1299 C C . TRP A 1 175 ? 6.580 -12.900 -12.548 1.00 92.62 175 TRP A C 1
ATOM 1301 O O . TRP A 1 175 ? 7.325 -13.628 -11.891 1.00 92.62 175 TRP A O 1
ATOM 1311 N N . ILE A 1 176 ? 6.311 -11.647 -12.196 1.00 93.81 176 ILE A N 1
ATOM 1312 C CA . ILE A 1 176 ? 6.677 -11.082 -10.906 1.00 93.81 176 ILE A CA 1
ATOM 1313 C C . ILE A 1 176 ? 5.500 -11.220 -9.941 1.00 93.81 176 ILE A C 1
ATOM 1315 O O . ILE A 1 176 ? 4.351 -10.896 -10.261 1.00 93.81 176 ILE A O 1
ATOM 1319 N N . VAL A 1 177 ? 5.787 -11.739 -8.753 1.00 95.69 177 VAL A N 1
ATOM 1320 C CA . VAL A 1 177 ? 4.832 -11.949 -7.670 1.00 95.69 177 VAL A CA 1
ATOM 1321 C C . VAL A 1 177 ? 5.219 -11.044 -6.512 1.00 95.69 177 VAL A C 1
ATOM 1323 O O . VAL A 1 177 ? 6.265 -11.222 -5.888 1.00 95.69 177 VAL A O 1
ATOM 1326 N N . VAL A 1 178 ? 4.353 -10.079 -6.226 1.00 96.75 178 VAL A N 1
ATOM 1327 C CA . VAL A 1 178 ? 4.502 -9.129 -5.125 1.00 96.75 178 VAL A CA 1
ATOM 1328 C C . VAL A 1 178 ? 3.523 -9.530 -4.035 1.00 96.75 178 VAL A C 1
ATOM 1330 O O . VAL A 1 178 ? 2.309 -9.505 -4.244 1.00 96.75 178 VAL A O 1
ATOM 1333 N N . GLU A 1 179 ? 4.034 -9.907 -2.869 1.00 97.56 179 GLU A N 1
ATOM 1334 C CA . GLU A 1 179 ? 3.206 -10.177 -1.699 1.00 97.56 179 GLU A CA 1
ATOM 1335 C C . GLU A 1 179 ? 3.367 -9.068 -0.663 1.00 97.56 179 GLU A C 1
ATOM 1337 O O . GLU A 1 179 ? 4.474 -8.747 -0.227 1.00 97.56 179 GLU A O 1
ATOM 1342 N N . LEU A 1 180 ? 2.235 -8.506 -0.255 1.00 97.38 180 LEU A N 1
ATOM 1343 C CA . LEU A 1 180 ? 2.140 -7.504 0.795 1.00 97.38 180 LEU A CA 1
ATOM 1344 C C . LEU A 1 180 ? 1.362 -8.083 1.970 1.00 97.38 180 LEU A C 1
ATOM 1346 O O . LEU A 1 180 ? 0.266 -8.623 1.798 1.00 97.38 180 LEU A O 1
ATOM 1350 N N . THR A 1 181 ? 1.904 -7.921 3.171 1.00 96.94 181 THR A N 1
ATOM 1351 C CA . THR A 1 181 ? 1.207 -8.260 4.413 1.00 96.94 181 THR A CA 1
ATOM 1352 C C . THR A 1 181 ? 0.941 -6.986 5.191 1.00 96.94 181 THR A C 1
ATOM 1354 O O . THR A 1 181 ? 1.872 -6.256 5.517 1.00 96.94 181 THR A O 1
ATOM 1357 N N . PHE A 1 182 ? -0.320 -6.746 5.526 1.00 96.25 182 PHE A N 1
ATOM 1358 C CA . PHE A 1 182 ? -0.778 -5.642 6.356 1.00 96.25 182 PHE A CA 1
ATOM 1359 C C . PHE A 1 182 ? -1.176 -6.167 7.728 1.00 96.25 182 PHE A C 1
ATOM 1361 O O . PHE A 1 182 ? -1.854 -7.193 7.821 1.00 96.25 182 PHE A O 1
ATOM 1368 N N . THR A 1 183 ? -0.802 -5.445 8.778 1.00 94.50 183 THR A N 1
ATOM 1369 C CA . THR A 1 183 ? -1.149 -5.785 10.162 1.00 94.50 183 THR A CA 1
ATOM 1370 C C . THR A 1 183 ? -1.575 -4.522 10.886 1.00 94.50 183 THR A C 1
ATOM 1372 O O . THR A 1 183 ? -0.926 -3.489 10.764 1.00 94.50 183 THR A O 1
ATOM 1375 N N . HIS A 1 184 ? -2.670 -4.579 11.641 1.00 91.69 184 HIS A N 1
ATOM 1376 C CA . HIS A 1 184 ? -3.096 -3.419 12.419 1.00 91.69 184 HIS A CA 1
ATOM 1377 C C . HIS A 1 184 ? -2.118 -3.163 13.587 1.00 91.69 184 HIS A C 1
ATOM 1379 O O . HIS A 1 184 ? -1.769 -4.109 14.292 1.00 91.69 184 HIS A O 1
ATOM 1385 N N . PRO A 1 185 ? -1.708 -1.911 13.862 1.00 85.00 185 PRO A N 1
ATOM 1386 C CA . PRO A 1 185 ? -0.723 -1.614 14.909 1.00 85.00 185 PRO A CA 1
ATOM 1387 C C . PRO A 1 185 ? -1.249 -1.851 16.332 1.00 85.00 185 PRO A C 1
ATOM 1389 O O . PRO A 1 185 ? -0.480 -2.013 17.276 1.00 85.00 185 PRO A O 1
ATOM 1392 N N . HIS A 1 186 ? -2.571 -1.878 16.516 1.00 81.44 186 HIS A N 1
ATOM 1393 C CA . HIS A 1 186 ? -3.160 -2.089 17.835 1.00 81.44 186 HIS A CA 1
ATOM 1394 C C . HIS A 1 186 ? -2.945 -3.542 18.315 1.00 81.44 186 HIS A C 1
ATOM 1396 O O . HIS A 1 186 ? -3.471 -4.463 17.694 1.00 81.44 186 HIS A O 1
ATOM 1402 N N . PRO A 1 187 ? -2.312 -3.782 19.480 1.00 69.94 187 PRO A N 1
ATOM 1403 C CA . PRO A 1 187 ? -1.859 -5.114 19.917 1.00 69.94 187 PRO A CA 1
ATOM 1404 C C . PRO A 1 187 ? -2.984 -6.119 20.210 1.00 69.94 187 PRO A C 1
ATOM 1406 O O . PRO A 1 187 ? -2.739 -7.306 20.374 1.00 69.94 187 PRO A O 1
ATOM 1409 N N . ARG A 1 188 ? -4.230 -5.646 20.317 1.00 69.19 188 ARG A N 1
ATOM 1410 C CA . ARG A 1 188 ? -5.428 -6.492 20.493 1.00 69.19 188 ARG A CA 1
ATOM 1411 C C . ARG A 1 188 ? -6.147 -6.834 19.186 1.00 69.19 188 ARG A C 1
ATOM 1413 O O . ARG A 1 188 ? -7.114 -7.587 19.215 1.00 69.19 188 ARG A O 1
ATOM 1420 N N . ALA A 1 189 ? -5.736 -6.221 18.083 1.00 64.81 189 ALA A N 1
ATOM 1421 C CA . ALA A 1 189 ? -6.318 -6.415 16.769 1.00 64.81 189 ALA A CA 1
ATOM 1422 C C . ALA A 1 189 ? -5.444 -7.428 16.021 1.00 64.81 189 ALA A C 1
ATOM 1424 O O . ALA A 1 189 ? -4.484 -7.052 15.357 1.00 64.81 189 ALA A O 1
ATOM 1425 N N . GLU A 1 190 ? -5.749 -8.723 16.143 1.00 70.81 190 GLU A N 1
ATOM 1426 C CA . GLU A 1 190 ? -5.118 -9.789 15.341 1.00 70.81 190 GLU A CA 1
ATOM 1427 C C . GLU A 1 190 ? -5.634 -9.758 13.889 1.00 70.81 190 GLU A C 1
ATOM 1429 O O . GLU A 1 190 ? -6.104 -10.748 13.326 1.00 70.81 190 GLU A O 1
ATOM 1434 N N . HIS A 1 191 ? -5.619 -8.579 13.274 1.00 84.00 191 HIS A N 1
ATOM 1435 C CA . HIS A 1 191 ? -6.082 -8.381 11.912 1.00 84.00 191 HIS A CA 1
ATOM 1436 C C . HIS A 1 191 ? -4.871 -8.292 11.009 1.00 84.00 191 HIS A C 1
ATOM 1438 O O . HIS A 1 191 ? -4.271 -7.232 10.844 1.00 84.00 191 HIS A O 1
ATOM 1444 N N . THR A 1 192 ? -4.542 -9.433 10.416 1.00 89.88 192 THR A N 1
ATOM 1445 C CA . THR A 1 192 ? -3.572 -9.523 9.332 1.00 89.88 192 THR A CA 1
ATOM 1446 C C . THR A 1 192 ? -4.301 -9.756 8.014 1.00 89.88 192 THR A C 1
ATOM 1448 O O . THR A 1 192 ? -5.250 -10.549 7.919 1.00 89.88 192 THR A O 1
ATOM 1451 N N . ARG A 1 193 ? -3.871 -9.044 6.975 1.00 92.81 193 ARG A N 1
ATOM 1452 C CA . ARG A 1 193 ? -4.349 -9.206 5.602 1.00 92.81 193 ARG A CA 1
ATOM 1453 C C . ARG A 1 193 ? -3.158 -9.397 4.685 1.00 92.81 193 ARG A C 1
ATOM 1455 O O . ARG A 1 193 ? -2.210 -8.627 4.736 1.00 92.81 193 ARG A O 1
ATOM 1462 N N . LYS A 1 194 ? -3.224 -10.428 3.850 1.00 94.38 194 LYS A N 1
ATOM 1463 C CA . LYS A 1 194 ? -2.223 -10.701 2.824 1.00 94.38 194 LYS A CA 1
ATOM 1464 C C . LYS A 1 194 ? -2.831 -10.401 1.460 1.00 94.38 194 LYS A C 1
ATOM 1466 O O . LYS A 1 194 ? -3.951 -10.829 1.184 1.00 94.38 194 LYS A O 1
ATOM 1471 N N . CYS A 1 195 ? -2.093 -9.679 0.633 1.00 94.62 195 CYS A N 1
ATOM 1472 C CA . CYS A 1 195 ? -2.397 -9.450 -0.770 1.00 94.62 195 CYS A CA 1
ATOM 1473 C C . CYS A 1 195 ? -1.264 -10.036 -1.613 1.00 94.62 195 CYS A C 1
ATOM 1475 O O . CYS A 1 195 ? -0.095 -9.876 -1.266 1.00 94.62 195 CYS A O 1
ATOM 1477 N N . THR A 1 196 ? -1.614 -10.699 -2.711 1.00 95.44 196 THR A N 1
ATOM 1478 C CA . THR A 1 196 ? -0.654 -11.218 -3.686 1.00 95.44 196 THR A CA 1
ATOM 1479 C C . THR A 1 196 ? -1.027 -10.660 -5.051 1.00 95.44 196 THR A C 1
ATOM 1481 O O . THR A 1 196 ? -2.113 -10.938 -5.562 1.00 95.44 196 THR A O 1
ATOM 1484 N N . LEU A 1 197 ? -0.121 -9.887 -5.636 1.00 93.75 197 LEU A N 1
ATOM 1485 C CA . LEU A 1 197 ? -0.232 -9.334 -6.978 1.00 93.75 197 LEU A CA 1
ATOM 1486 C C . LEU A 1 197 ? 0.695 -10.112 -7.903 1.00 93.75 197 LEU A C 1
ATOM 1488 O O . LEU A 1 197 ? 1.830 -10.419 -7.542 1.00 93.75 197 LEU A O 1
ATOM 1492 N N . LYS A 1 198 ? 0.198 -10.441 -9.093 1.00 94.00 198 LYS A N 1
ATOM 1493 C CA . LYS A 1 198 ? 0.970 -11.113 -10.136 1.00 94.00 198 LYS A CA 1
ATOM 1494 C C . LYS A 1 198 ? 0.929 -10.258 -11.388 1.00 94.00 198 LYS A C 1
ATOM 1496 O O . LYS A 1 198 ? -0.160 -9.930 -11.853 1.00 94.00 198 LYS A O 1
ATOM 1501 N N . SER A 1 199 ? 2.096 -9.923 -11.919 1.00 92.94 199 SER A N 1
ATOM 1502 C CA . SER A 1 199 ? 2.226 -9.213 -13.188 1.00 92.94 199 SER A CA 1
ATOM 1503 C C . SER A 1 199 ? 3.161 -9.972 -14.105 1.00 92.94 199 SER A C 1
ATOM 1505 O O . SER A 1 199 ? 4.123 -10.580 -13.641 1.00 92.94 199 SER A O 1
ATOM 1507 N N . ARG A 1 200 ? 2.870 -9.941 -15.402 1.00 92.19 200 ARG A N 1
ATOM 1508 C CA . ARG A 1 200 ? 3.765 -10.495 -16.412 1.00 92.19 200 ARG A CA 1
ATOM 1509 C C . ARG A 1 200 ? 4.958 -9.557 -16.576 1.00 92.19 200 ARG A C 1
ATOM 1511 O O . ARG A 1 200 ? 4.767 -8.339 -16.561 1.00 92.19 200 ARG A O 1
ATOM 1518 N N . ILE A 1 201 ? 6.155 -10.110 -16.714 1.00 88.50 201 ILE A N 1
ATOM 1519 C CA . ILE A 1 201 ? 7.353 -9.338 -17.040 1.00 88.50 201 ILE A CA 1
ATOM 1520 C C . ILE A 1 201 ? 7.250 -8.931 -18.519 1.00 88.50 201 ILE A C 1
ATOM 1522 O O . ILE A 1 201 ? 7.004 -9.798 -19.364 1.00 88.50 201 ILE A O 1
ATOM 1526 N N . PRO A 1 202 ? 7.359 -7.633 -18.849 1.00 83.12 202 PRO A N 1
ATOM 1527 C CA . PRO A 1 202 ? 7.393 -7.196 -20.240 1.00 83.12 202 PRO A CA 1
ATOM 1528 C C . PRO A 1 202 ? 8.629 -7.779 -20.941 1.00 83.12 202 PRO A C 1
ATOM 1530 O O . PRO A 1 202 ? 9.715 -7.799 -20.363 1.00 83.12 202 PRO A O 1
ATOM 1533 N N . GLN A 1 203 ? 8.423 -8.312 -22.150 1.00 76.12 203 GLN A N 1
ATOM 1534 C CA . GLN A 1 203 ? 9.458 -8.913 -23.004 1.00 76.12 203 GLN A CA 1
ATOM 1535 C C . GLN A 1 203 ? 9.981 -7.921 -24.033 1.00 76.12 203 GLN A C 1
ATOM 1537 O O . GLN A 1 203 ? 9.144 -7.144 -24.547 1.00 76.12 203 GLN A O 1
#

Foldseek 3Di:
DDDDDDDDDDDDDDDDDPVNVVVVVVVVVVVVVVVVVVCVVVVVVVVLVVLVVQLVVLVVLVCVVVCVLLVFAQQAQAPPPRDGGDNQAFGFLFWDQDPVQQKIKTWTQHFPDRDSHGDPPGTKIKMWHWDDDPPPLFPWTFTKIWIDHPNDIDIDGRGTQWRGWGWDAPPVNQKIKIKTWGDRRPPVRRDIDIDIDIHTTHD